Protein AF-A0A1W6LPB5-F1 (afdb_monomer_lite)

Foldseek 3Di:
DDDDDDDDDDPVVVVVVVVVVVVCVVPPVVVVVVVLQVVLLVLLLVVQVLLQQLQVQVCVVVVDGLDAQADPVQDGHADAPQNLLQLLCCQVVVDPGDRSPQKDKPPPCVVFDGHCQQLSSLNSSCSDPRSVVSVVVRDPLQWDLDTPRDGIWIAGPNDTDTRIFGAGSCRAGWTWHDGPPDPGIKIWHPGPVSDPPDPRIHIPD

Sequence (205 aa):
MRPRKQKAFTIVELLIVSAVLLIIAGVAVPFSVKVKNQFKLKDTKALVTVLADAVERYQNARGEAPFATVDDSGNIKLTGPEDLKEIIEAEISGNPTPDGDAVDLLPDPTDHNGFAGSEALYFVLSRCPDSEEFLERISSDMLTAKFSGETIKAVYSGREYILPRIIDSWGNELRYYYKAGWTFPRIVSAGPDGEFNTEDDISNL

pLDDT: mean 89.04, std 8.89, range [52.84, 97.5]

InterPro domains:
  IPR012902 Prokaryotic N-terminal methylation site [PF07963] (4-28)
  IPR012902 Prokaryotic N-terminal methylation site [TIGR02532] (6-29)
  IPR045584 Pilin-like [SSF54523] (9-105)
  IPR045584 Pilin-like [SSF54523] (125-204)

Structure (mmCIF, N/CA/C/O backbone):
data_AF-A0A1W6LPB5-F1
#
_entry.id   AF-A0A1W6LPB5-F1
#
loop_
_atom_site.group_PDB
_atom_site.id
_atom_site.type_symbol
_atom_site.label_atom_id
_atom_site.label_alt_id
_atom_site.label_comp_id
_atom_site.label_asym_id
_atom_site.label_entity_id
_atom_site.label_seq_id
_atom_site.pdbx_PDB_ins_code
_atom_site.Cartn_x
_atom_site.Cartn_y
_atom_site.Cartn_z
_atom_site.occupancy
_atom_site.B_iso_or_equiv
_atom_site.auth_seq_id
_atom_site.auth_comp_id
_atom_site.auth_asym_id
_atom_site.auth_atom_id
_atom_site.pdbx_PDB_model_num
ATOM 1 N N . MET A 1 1 ? -60.936 -31.339 29.608 1.00 60.84 1 MET A N 1
ATOM 2 C CA . MET A 1 1 ? -59.797 -30.468 29.235 1.00 60.84 1 MET A CA 1
ATOM 3 C C . MET A 1 1 ? -59.625 -29.401 30.311 1.00 60.84 1 MET A C 1
ATOM 5 O O . MET A 1 1 ? -60.556 -28.641 30.529 1.00 60.84 1 MET A O 1
ATOM 9 N N . ARG A 1 2 ? -58.508 -29.385 31.053 1.00 60.50 2 ARG A N 1
ATOM 10 C CA . ARG A 1 2 ? -58.245 -28.350 32.075 1.00 60.50 2 ARG A CA 1
ATOM 11 C C . ARG A 1 2 ? -57.717 -27.081 31.386 1.00 60.50 2 ARG A C 1
ATOM 13 O O . ARG A 1 2 ? -56.713 -27.191 30.683 1.00 60.50 2 ARG A O 1
ATOM 20 N N . PRO A 1 3 ? -58.334 -25.903 31.576 1.00 64.00 3 PRO A N 1
ATOM 21 C CA . PRO A 1 3 ? -57.826 -24.665 31.001 1.00 64.00 3 PRO A CA 1
ATOM 22 C C . PRO A 1 3 ? -56.518 -24.281 31.700 1.00 64.00 3 PRO A C 1
ATOM 24 O O . PRO A 1 3 ? -56.446 -24.158 32.925 1.00 64.00 3 PRO A O 1
ATOM 27 N N . ARG A 1 4 ? -55.453 -24.140 30.911 1.00 71.56 4 ARG A N 1
ATOM 28 C CA . ARG A 1 4 ? -54.125 -23.740 31.379 1.00 71.56 4 ARG A CA 1
ATOM 29 C C . ARG A 1 4 ? -54.176 -22.243 31.690 1.00 71.56 4 ARG A C 1
ATOM 31 O O . ARG A 1 4 ? -54.339 -21.440 30.779 1.00 71.56 4 ARG A O 1
ATOM 38 N N . LYS A 1 5 ? -54.067 -21.865 32.970 1.00 67.00 5 LYS A N 1
ATOM 39 C CA . LYS A 1 5 ? -53.969 -20.453 33.374 1.00 67.00 5 LYS A CA 1
ATOM 40 C C . LYS A 1 5 ? -52.729 -19.841 32.718 1.00 67.00 5 LYS A C 1
ATOM 42 O O . LYS A 1 5 ? -51.609 -20.225 33.055 1.00 67.00 5 LYS A O 1
ATOM 47 N N . GLN A 1 6 ? -52.928 -18.919 31.781 1.00 68.31 6 GLN A N 1
ATOM 48 C CA . GLN A 1 6 ? -51.846 -18.079 31.285 1.00 68.31 6 GLN A CA 1
ATOM 49 C C . GLN A 1 6 ? -51.530 -17.051 32.371 1.00 68.31 6 GLN A C 1
ATOM 51 O O . GLN A 1 6 ? -52.409 -16.318 32.822 1.00 68.31 6 GLN A O 1
ATOM 56 N N . LYS A 1 7 ? -50.291 -17.076 32.869 1.00 71.81 7 LYS A N 1
ATOM 57 C CA . LYS A 1 7 ? -49.808 -16.086 33.830 1.00 71.81 7 LYS A CA 1
ATOM 58 C C . LYS A 1 7 ? -49.695 -14.754 33.086 1.00 71.81 7 LYS A C 1
ATOM 60 O O . LYS A 1 7 ? -48.922 -14.659 32.139 1.00 71.81 7 LYS A O 1
ATOM 65 N N . ALA A 1 8 ? -50.497 -13.769 33.478 1.00 70.19 8 ALA A N 1
ATOM 66 C CA . ALA A 1 8 ? -50.355 -12.404 32.991 1.00 70.19 8 ALA A CA 1
ATOM 67 C C . ALA A 1 8 ? -49.068 -11.804 33.580 1.00 70.19 8 ALA A C 1
ATOM 69 O O . ALA A 1 8 ? -48.853 -11.892 34.790 1.00 70.19 8 ALA A O 1
ATOM 70 N N . PHE A 1 9 ? -48.210 -11.246 32.723 1.00 73.12 9 PHE A N 1
ATOM 71 C CA . PHE A 1 9 ? -46.983 -10.566 33.140 1.00 73.12 9 PHE A CA 1
ATOM 72 C C . PHE A 1 9 ? -47.328 -9.301 33.929 1.00 73.12 9 PHE A C 1
ATOM 74 O O . PHE A 1 9 ? -48.203 -8.529 33.534 1.00 73.12 9 PHE A O 1
ATOM 81 N N . THR A 1 10 ? -46.646 -9.090 35.052 1.00 88.50 10 THR A N 1
ATOM 82 C CA . THR A 1 10 ? -46.830 -7.879 35.859 1.00 88.50 10 THR A CA 1
ATOM 83 C C . THR A 1 10 ? -45.984 -6.739 35.290 1.00 88.50 10 THR A C 1
ATOM 85 O O . THR A 1 10 ? -44.852 -6.952 34.864 1.00 88.50 10 THR A O 1
ATOM 88 N N . ILE A 1 11 ? -46.515 -5.510 35.286 1.00 89.38 11 ILE A N 1
ATOM 89 C CA . ILE A 1 11 ? -45.806 -4.318 34.769 1.00 89.38 11 ILE A CA 1
ATOM 90 C C . ILE A 1 11 ? -44.461 -4.115 35.488 1.00 89.38 11 ILE A C 1
ATOM 92 O O . ILE A 1 11 ? -43.480 -3.706 34.873 1.00 89.38 11 ILE A O 1
ATOM 96 N N . VAL A 1 12 ? -44.396 -4.457 36.779 1.00 90.75 12 VAL A N 1
ATOM 97 C CA . VAL A 1 12 ? -43.180 -4.357 37.600 1.00 90.75 12 VAL A CA 1
ATOM 98 C C . VAL A 1 12 ? -42.064 -5.263 37.075 1.00 90.75 12 VAL A C 1
ATOM 100 O O . VAL A 1 12 ? -40.908 -4.854 37.033 1.00 90.75 12 VAL A O 1
ATOM 103 N N . GLU A 1 13 ? -42.400 -6.470 36.625 1.00 89.62 13 GLU A N 1
ATOM 104 C CA . GLU A 1 13 ? -41.438 -7.419 36.062 1.00 89.62 13 GLU A CA 1
ATOM 105 C C . GLU A 1 13 ? -40.863 -6.903 34.738 1.00 89.62 13 GLU A C 1
ATOM 107 O O . GLU A 1 13 ? -39.650 -6.922 34.544 1.00 89.62 13 GLU A O 1
ATOM 112 N N . LEU A 1 14 ? -41.711 -6.331 33.875 1.00 89.44 14 LEU A N 1
ATOM 113 C CA . LEU A 1 14 ? -41.260 -5.693 32.636 1.00 89.44 14 LEU A CA 1
ATOM 114 C C . LEU A 1 14 ? -40.342 -4.487 32.912 1.00 89.44 14 LEU A C 1
ATOM 116 O O . LEU A 1 14 ? -39.325 -4.319 32.238 1.00 89.44 14 LEU A O 1
ATOM 120 N N . LEU A 1 15 ? -40.663 -3.671 33.923 1.00 91.69 15 LEU A N 1
ATOM 121 C CA . LEU A 1 15 ? -39.846 -2.518 34.310 1.00 91.69 15 LEU A CA 1
ATOM 122 C C . LEU A 1 15 ? -38.462 -2.944 34.810 1.00 91.69 15 LEU A C 1
ATOM 124 O O . LEU A 1 15 ? -37.461 -2.426 34.317 1.00 91.69 15 LEU A O 1
ATOM 128 N N . ILE A 1 16 ? -38.383 -3.921 35.718 1.00 93.69 16 ILE A N 1
ATOM 129 C CA . ILE A 1 16 ? -37.098 -4.425 36.232 1.00 93.69 16 ILE A CA 1
ATOM 130 C C . ILE A 1 16 ? -36.264 -5.037 35.101 1.00 93.69 16 ILE A C 1
ATOM 132 O O . ILE A 1 16 ? -35.069 -4.761 35.005 1.00 93.69 16 ILE A O 1
ATOM 136 N N . VAL A 1 17 ? -36.884 -5.814 34.208 1.00 93.88 17 VAL A N 1
ATOM 137 C CA . VAL A 1 17 ? -36.190 -6.412 33.058 1.00 93.88 17 VAL A CA 1
ATOM 138 C C . VAL A 1 17 ? -35.634 -5.331 32.135 1.00 93.88 17 VAL A C 1
ATOM 140 O O . VAL A 1 17 ? -34.458 -5.387 31.784 1.00 93.88 17 VAL A O 1
ATOM 143 N N . SER A 1 18 ? -36.429 -4.317 31.783 1.00 92.56 18 SER A N 1
ATOM 144 C CA . SER A 1 18 ? -35.944 -3.214 30.944 1.00 92.56 18 SER A CA 1
ATOM 145 C C . SER A 1 18 ? -34.805 -2.426 31.605 1.00 92.56 18 SER A C 1
ATOM 147 O O . SER A 1 18 ? -33.839 -2.082 30.929 1.00 92.56 18 SER A O 1
ATOM 149 N N . ALA A 1 19 ? -34.854 -2.214 32.925 1.00 95.50 19 ALA A N 1
ATOM 150 C CA . ALA A 1 19 ? -33.796 -1.530 33.663 1.00 95.50 19 ALA A CA 1
ATOM 151 C C . ALA A 1 19 ? -32.482 -2.327 33.642 1.00 95.50 19 ALA A C 1
ATOM 153 O O . ALA A 1 19 ? -31.428 -1.772 33.336 1.00 95.50 19 ALA A O 1
ATOM 154 N N . VAL A 1 20 ? -32.538 -3.639 33.895 1.00 94.94 20 VAL A N 1
ATOM 155 C CA . VAL A 1 20 ? -31.357 -4.515 33.825 1.00 94.94 20 VAL A CA 1
ATOM 156 C C . VAL A 1 20 ? -30.817 -4.602 32.394 1.00 94.94 20 VAL A C 1
ATOM 158 O O . VAL A 1 20 ? -29.605 -4.531 32.204 1.00 94.94 20 VAL A O 1
ATOM 161 N N . LEU A 1 21 ? -31.684 -4.685 31.377 1.00 93.44 21 LEU A N 1
ATOM 162 C CA . LEU A 1 21 ? -31.262 -4.695 29.972 1.00 93.44 21 LEU A CA 1
ATOM 163 C C . LEU A 1 21 ? -30.538 -3.404 29.574 1.00 93.44 21 LEU A C 1
ATOM 165 O O . LEU A 1 21 ? -29.521 -3.483 28.891 1.00 93.44 21 LEU A O 1
ATOM 169 N N . LEU A 1 22 ? -31.004 -2.235 30.026 1.00 94.81 22 LEU A N 1
ATOM 170 C CA . LEU A 1 22 ? -30.333 -0.958 29.761 1.00 94.81 22 LEU A CA 1
ATOM 171 C C . LEU A 1 22 ? -28.965 -0.868 30.452 1.00 94.81 22 LEU A C 1
ATOM 173 O O . LEU A 1 22 ? -28.011 -0.382 29.848 1.00 94.81 22 LEU A O 1
ATOM 177 N N . ILE A 1 23 ? -28.842 -1.388 31.678 1.00 93.62 23 ILE A N 1
ATOM 178 C CA . ILE A 1 23 ? -27.556 -1.457 32.391 1.00 93.62 23 ILE A CA 1
ATOM 179 C C . ILE A 1 23 ? -26.576 -2.378 31.646 1.00 93.62 23 ILE A C 1
ATOM 181 O O . ILE A 1 23 ? -25.429 -1.997 31.414 1.00 93.62 23 ILE A O 1
ATOM 185 N N . ILE A 1 24 ? -27.025 -3.567 31.226 1.00 91.75 24 ILE A N 1
ATOM 186 C CA . ILE A 1 24 ? -26.191 -4.518 30.474 1.00 91.75 24 ILE A CA 1
ATOM 187 C C . ILE A 1 24 ? -25.787 -3.927 29.118 1.00 91.75 24 ILE A C 1
ATOM 189 O O . ILE A 1 24 ? -24.611 -3.978 28.755 1.00 91.75 24 ILE A O 1
ATOM 193 N N . ALA A 1 25 ? -26.730 -3.329 28.386 1.00 86.69 25 ALA A N 1
ATOM 194 C CA . ALA A 1 25 ? -26.461 -2.693 27.100 1.00 86.69 25 ALA A CA 1
ATOM 195 C C . ALA A 1 25 ? -25.442 -1.549 27.233 1.00 86.69 25 ALA A C 1
ATOM 197 O O . ALA A 1 25 ? -24.532 -1.447 26.410 1.00 86.69 25 ALA A O 1
ATOM 198 N N . GLY A 1 26 ? -25.535 -0.748 28.302 1.00 85.38 26 GLY A N 1
ATOM 199 C CA . GLY A 1 26 ? -24.601 0.345 28.580 1.00 85.38 26 GLY A CA 1
ATOM 200 C C . GLY A 1 26 ? -23.146 -0.107 28.750 1.00 85.38 26 GLY A C 1
ATOM 201 O O . GLY A 1 26 ? -22.238 0.591 28.306 1.00 85.38 26 GLY A O 1
ATOM 202 N N . VAL A 1 27 ? -22.906 -1.289 29.330 1.00 82.88 27 VAL A N 1
ATOM 203 C CA . VAL A 1 27 ? -21.546 -1.832 29.527 1.00 82.88 27 VAL A CA 1
ATOM 204 C C . VAL A 1 27 ? -21.056 -2.636 28.314 1.00 82.88 27 VAL A C 1
ATOM 206 O O . VAL A 1 27 ? -19.873 -2.587 27.972 1.00 82.88 27 VAL A O 1
ATOM 209 N N . ALA A 1 28 ? -21.942 -3.364 27.630 1.00 77.38 28 ALA A N 1
ATOM 210 C CA . ALA A 1 28 ? -21.568 -4.275 26.544 1.00 77.38 28 ALA A CA 1
ATOM 211 C C . ALA A 1 28 ? -21.081 -3.564 25.262 1.00 77.38 28 ALA A C 1
ATOM 213 O O . ALA A 1 28 ? -20.184 -4.063 24.571 1.00 77.38 28 ALA A O 1
ATOM 214 N N . VAL A 1 29 ? -21.645 -2.394 24.941 1.00 75.38 29 VAL A N 1
ATOM 215 C CA . VAL A 1 29 ? -21.309 -1.630 23.724 1.00 75.38 29 VAL A CA 1
ATOM 216 C C . VAL A 1 29 ? -19.849 -1.138 23.699 1.00 75.38 29 VAL A C 1
ATOM 218 O O . VAL A 1 29 ? -19.145 -1.489 22.747 1.00 75.38 29 VAL A O 1
ATOM 221 N N . PRO A 1 30 ? -19.327 -0.397 24.704 1.00 70.12 30 PRO A N 1
ATOM 222 C CA . PRO A 1 30 ? -17.952 0.120 24.655 1.00 70.12 30 PRO A CA 1
ATOM 223 C C . PRO A 1 30 ? -16.886 -0.988 24.657 1.00 70.12 30 PRO A C 1
ATOM 225 O O . PRO A 1 30 ? -15.839 -0.848 24.022 1.00 70.12 30 PRO A O 1
ATOM 228 N N . PHE A 1 31 ? -17.157 -2.122 25.309 1.00 68.31 31 PHE A N 1
ATOM 229 C CA . PHE A 1 31 ? -16.248 -3.272 25.316 1.00 68.31 31 PHE A CA 1
ATOM 230 C C . PHE A 1 31 ? -16.061 -3.879 23.914 1.00 68.31 31 PHE A C 1
ATOM 232 O O . PHE A 1 31 ? -14.941 -4.199 23.512 1.00 68.31 31 PHE A O 1
ATOM 239 N N . SER A 1 32 ? -17.144 -3.967 23.138 1.00 65.94 32 SER A N 1
ATOM 240 C CA . SER A 1 32 ? -17.134 -4.555 21.794 1.00 65.94 32 SER A CA 1
ATOM 241 C C . SER A 1 32 ? -16.276 -3.762 20.798 1.00 65.94 32 SER A C 1
ATOM 243 O O . SER A 1 32 ? -15.632 -4.354 19.933 1.00 65.94 32 SER A O 1
ATOM 245 N N . VAL A 1 33 ? -16.224 -2.431 20.924 1.00 72.56 33 VAL A N 1
ATOM 246 C CA . VAL A 1 33 ? -15.409 -1.559 20.054 1.00 72.56 33 VAL A CA 1
ATOM 247 C C . VAL A 1 33 ? -13.913 -1.752 20.318 1.00 72.56 33 VAL A C 1
ATOM 249 O O . VAL A 1 33 ? -13.134 -1.915 19.379 1.00 72.56 33 VAL A O 1
ATOM 252 N N . LYS A 1 34 ? -13.504 -1.812 21.594 1.00 70.38 34 LYS A N 1
ATOM 253 C CA . LYS A 1 34 ? -12.088 -1.953 21.975 1.00 70.38 34 LYS A CA 1
ATOM 254 C C . LYS A 1 34 ? -11.474 -3.259 21.466 1.00 70.38 34 LYS A C 1
ATOM 256 O O . LYS A 1 34 ? -10.335 -3.263 21.010 1.00 70.38 34 LYS A O 1
ATOM 261 N N . VAL A 1 35 ? -12.231 -4.354 21.519 1.00 76.62 35 VAL A N 1
ATOM 262 C CA . VAL A 1 35 ? -11.784 -5.668 21.035 1.00 76.62 35 VAL A CA 1
ATOM 263 C C . VAL A 1 35 ? -11.599 -5.667 19.513 1.00 76.62 35 VAL A C 1
ATOM 265 O O . VAL A 1 35 ? -10.585 -6.166 19.034 1.00 76.62 35 VAL A O 1
ATOM 268 N N . LYS A 1 36 ? -12.509 -5.041 18.750 1.00 79.75 36 LYS A N 1
ATOM 269 C CA . LYS A 1 36 ? -12.386 -4.928 17.284 1.00 79.75 36 LYS A CA 1
ATOM 270 C C . LYS A 1 36 ? -11.120 -4.184 16.860 1.00 79.75 36 LYS A C 1
ATOM 272 O O . LYS A 1 36 ? -10.415 -4.665 15.982 1.00 79.75 36 LYS A O 1
ATOM 277 N N . ASN A 1 37 ? -10.784 -3.070 17.514 1.00 84.62 37 ASN A N 1
ATOM 278 C CA . ASN A 1 37 ? -9.581 -2.300 17.172 1.00 84.62 37 ASN A CA 1
ATOM 279 C C . ASN A 1 37 ? -8.278 -3.083 17.392 1.00 84.62 37 ASN A C 1
ATOM 281 O O . ASN A 1 37 ? -7.316 -2.889 16.660 1.00 84.62 37 ASN A O 1
ATOM 285 N N . GLN A 1 38 ? -8.242 -3.993 18.368 1.00 87.00 38 GLN A N 1
ATOM 286 C CA . GLN A 1 38 ? -7.073 -4.848 18.595 1.00 87.00 38 GLN A CA 1
ATOM 287 C C . GLN A 1 38 ? -6.894 -5.894 17.489 1.00 87.00 38 GLN A C 1
ATOM 289 O O . GLN A 1 38 ? -5.759 -6.228 17.157 1.00 87.00 38 GLN A O 1
ATOM 294 N N . PHE A 1 39 ? -7.989 -6.401 16.914 1.00 89.56 39 PHE A N 1
ATOM 295 C CA . PHE A 1 39 ? -7.927 -7.268 15.736 1.00 89.56 39 PHE A CA 1
ATOM 296 C C . PHE A 1 39 ? -7.452 -6.488 14.515 1.00 89.56 39 PHE A C 1
ATOM 298 O O . PHE A 1 39 ? -6.438 -6.858 13.943 1.00 89.56 39 PHE A O 1
ATOM 305 N N . LYS A 1 40 ? -8.063 -5.329 14.243 1.00 93.50 40 LYS A N 1
ATOM 306 C CA . LYS A 1 40 ? -7.637 -4.416 13.172 1.00 93.50 40 LYS A CA 1
ATOM 307 C C . LYS A 1 40 ? -6.142 -4.088 13.230 1.00 93.50 40 LYS A C 1
ATOM 309 O O . LYS A 1 40 ? -5.444 -4.179 12.231 1.00 93.50 40 LYS A O 1
ATOM 314 N N . LEU A 1 41 ? -5.620 -3.781 14.419 1.00 93.50 41 LEU A N 1
ATOM 315 C CA . LEU A 1 41 ? -4.192 -3.524 14.613 1.00 93.50 41 LEU A CA 1
ATOM 316 C C . LEU A 1 41 ? -3.320 -4.733 14.258 1.00 93.50 41 LEU A C 1
ATOM 318 O O . LEU A 1 41 ? -2.271 -4.574 13.641 1.00 93.50 41 LEU A O 1
ATOM 322 N N . LYS A 1 42 ? -3.723 -5.937 14.671 1.00 94.19 42 LYS A N 1
ATOM 323 C CA . LYS A 1 42 ? -2.987 -7.167 14.356 1.00 94.19 42 LYS A CA 1
ATOM 324 C C . LYS A 1 42 ? -3.039 -7.483 12.867 1.00 94.19 42 LYS A C 1
ATOM 326 O O . LYS A 1 42 ? -2.003 -7.820 12.304 1.00 94.19 42 LYS A O 1
ATOM 331 N N . ASP A 1 43 ? -4.205 -7.330 12.256 1.00 94.69 43 ASP A N 1
ATOM 332 C CA . ASP A 1 43 ? -4.419 -7.599 10.839 1.00 94.69 43 ASP A CA 1
ATOM 333 C C . ASP A 1 43 ? -3.603 -6.615 9.991 1.00 94.69 43 ASP A C 1
ATOM 335 O O . ASP A 1 43 ? -2.868 -7.037 9.105 1.00 94.69 43 ASP A O 1
ATOM 339 N N . THR A 1 44 ? -3.629 -5.317 10.315 1.00 96.38 44 THR A N 1
ATOM 340 C CA . THR A 1 44 ? -2.823 -4.306 9.613 1.00 96.38 44 THR A CA 1
ATOM 341 C C . THR A 1 44 ? -1.320 -4.546 9.788 1.00 96.38 44 THR A C 1
ATOM 343 O O . THR A 1 44 ? -0.558 -4.402 8.837 1.00 96.38 44 THR A O 1
ATOM 346 N N . LYS A 1 45 ? -0.861 -4.966 10.975 1.00 96.12 45 LYS A N 1
ATOM 347 C CA . LYS A 1 45 ? 0.549 -5.352 11.164 1.00 96.12 45 LYS A CA 1
ATOM 348 C C . LYS A 1 45 ? 0.927 -6.547 10.296 1.00 96.12 45 LYS A C 1
ATOM 350 O O . LYS A 1 45 ? 1.970 -6.517 9.654 1.00 96.12 45 LYS A O 1
ATOM 355 N N . ALA A 1 46 ? 0.074 -7.570 10.250 1.00 95.38 46 ALA A N 1
ATOM 356 C CA . ALA A 1 46 ? 0.291 -8.732 9.399 1.00 95.38 46 ALA A CA 1
ATOM 357 C C . ALA A 1 46 ? 0.323 -8.344 7.913 1.00 95.38 46 ALA A C 1
ATOM 359 O O . ALA A 1 46 ? 1.201 -8.810 7.196 1.00 95.38 46 ALA A O 1
ATOM 360 N N . LEU A 1 47 ? -0.569 -7.451 7.473 1.00 96.81 47 LEU A N 1
ATOM 361 C CA . LEU A 1 47 ? -0.579 -6.892 6.121 1.00 96.81 47 LEU A CA 1
ATOM 362 C C . LEU A 1 47 ? 0.753 -6.219 5.775 1.00 96.81 47 LEU A C 1
ATOM 364 O O . LEU A 1 47 ? 1.364 -6.557 4.765 1.00 96.81 47 LEU A O 1
ATOM 368 N N . VAL A 1 48 ? 1.224 -5.300 6.622 1.00 96.81 48 VAL A N 1
ATOM 369 C CA . VAL A 1 48 ? 2.493 -4.589 6.404 1.00 96.81 48 VAL A CA 1
ATOM 370 C C . VAL A 1 48 ? 3.671 -5.566 6.357 1.00 96.81 48 VAL A C 1
ATOM 372 O O . VAL A 1 48 ? 4.541 -5.422 5.502 1.00 96.81 48 VAL A O 1
ATOM 375 N N . THR A 1 49 ? 3.683 -6.594 7.213 1.00 96.25 49 THR A N 1
ATOM 376 C CA . THR A 1 49 ? 4.695 -7.660 7.161 1.00 96.25 49 THR A CA 1
ATOM 377 C C . THR A 1 49 ? 4.627 -8.453 5.856 1.00 96.25 49 THR A C 1
ATOM 379 O O . THR A 1 49 ? 5.655 -8.644 5.222 1.00 96.25 49 THR A O 1
ATOM 382 N N . VAL A 1 50 ? 3.439 -8.871 5.412 1.00 96.38 50 VAL A N 1
ATOM 383 C CA . VAL A 1 50 ? 3.271 -9.615 4.151 1.00 96.38 50 VAL A CA 1
ATOM 384 C C . VAL A 1 50 ? 3.739 -8.788 2.953 1.00 96.38 50 VAL A C 1
ATOM 386 O O . VAL A 1 50 ? 4.387 -9.325 2.060 1.00 96.38 50 VAL A O 1
ATOM 389 N N . LEU A 1 51 ? 3.459 -7.484 2.941 1.00 97.06 51 LEU A N 1
ATOM 390 C CA . LEU A 1 51 ? 3.938 -6.592 1.888 1.00 97.06 51 LEU A CA 1
ATOM 391 C C . LEU A 1 51 ? 5.448 -6.388 1.935 1.00 97.06 51 LEU A C 1
ATOM 393 O O . LEU A 1 51 ? 6.079 -6.356 0.883 1.00 97.06 51 LEU A O 1
ATOM 397 N N . ALA A 1 52 ? 6.035 -6.269 3.125 1.00 96.56 52 ALA A N 1
ATOM 398 C CA . ALA A 1 52 ? 7.484 -6.233 3.262 1.00 96.56 52 ALA A CA 1
ATOM 399 C C . ALA A 1 52 ? 8.109 -7.532 2.726 1.00 96.56 52 ALA A C 1
ATOM 401 O O . ALA A 1 52 ? 9.009 -7.469 1.897 1.00 96.56 52 ALA A O 1
ATOM 402 N N . ASP A 1 53 ? 7.573 -8.699 3.083 1.00 96.50 53 ASP A N 1
ATOM 403 C CA . ASP A 1 53 ? 8.050 -9.975 2.542 1.00 96.50 53 ASP A CA 1
ATOM 404 C C . ASP A 1 53 ? 7.922 -10.014 1.004 1.00 96.50 53 ASP A C 1
ATOM 406 O O . ASP A 1 53 ? 8.861 -10.401 0.309 1.00 96.50 53 ASP A O 1
ATOM 410 N N . ALA A 1 54 ? 6.789 -9.566 0.448 1.00 97.50 54 ALA A N 1
ATOM 411 C CA . ALA A 1 54 ? 6.562 -9.516 -0.999 1.00 97.50 54 ALA A CA 1
ATOM 412 C C . ALA A 1 54 ? 7.584 -8.615 -1.712 1.00 97.50 54 ALA A C 1
ATOM 414 O O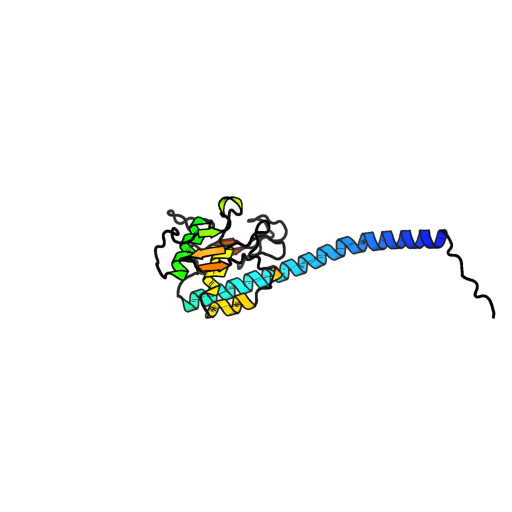 . ALA A 1 54 ? 8.155 -8.991 -2.735 1.00 97.50 54 ALA A O 1
ATOM 415 N N . VAL A 1 55 ? 7.854 -7.436 -1.149 1.00 96.88 55 VAL A N 1
ATOM 416 C CA . VAL A 1 55 ? 8.857 -6.500 -1.664 1.00 96.88 55 VAL A CA 1
ATOM 417 C C . VAL A 1 55 ? 10.265 -7.075 -1.566 1.00 96.88 55 VAL A C 1
ATOM 419 O O . VAL A 1 55 ? 11.054 -6.911 -2.494 1.00 96.88 55 VAL A O 1
ATOM 422 N N . GLU A 1 56 ? 10.598 -7.756 -0.471 1.00 96.00 56 GLU A N 1
ATOM 423 C CA . GLU A 1 56 ? 11.889 -8.425 -0.319 1.00 96.00 56 GLU A CA 1
ATOM 424 C C . GLU A 1 56 ? 12.071 -9.502 -1.396 1.00 96.00 56 GLU A C 1
ATOM 426 O O . GLU A 1 56 ? 13.135 -9.606 -2.009 1.00 96.00 56 GLU A O 1
ATOM 431 N N . ARG A 1 57 ? 11.028 -10.287 -1.683 1.00 96.12 57 ARG A N 1
ATOM 432 C CA . ARG A 1 57 ? 11.063 -11.286 -2.761 1.00 96.12 57 ARG A CA 1
ATOM 433 C C . ARG A 1 57 ? 11.228 -10.650 -4.128 1.00 96.12 57 ARG A C 1
ATOM 435 O O . ARG A 1 57 ? 12.091 -11.091 -4.883 1.00 96.12 57 ARG A O 1
ATOM 442 N N . TYR A 1 58 ? 10.485 -9.581 -4.399 1.00 96.19 58 TYR A N 1
ATOM 443 C CA . TYR A 1 58 ? 10.633 -8.808 -5.625 1.00 96.19 58 TYR A CA 1
ATOM 444 C C . TYR A 1 58 ? 12.073 -8.304 -5.802 1.00 96.19 58 TYR A C 1
ATOM 446 O O . TYR A 1 58 ? 12.687 -8.532 -6.844 1.00 96.19 58 TYR A O 1
ATOM 454 N N . GLN A 1 59 ? 12.648 -7.688 -4.764 1.00 94.75 59 GLN A N 1
ATOM 455 C CA . GLN A 1 59 ? 14.021 -7.173 -4.784 1.00 94.75 59 GLN A CA 1
ATOM 456 C C . GLN A 1 59 ? 15.055 -8.266 -5.024 1.00 94.75 59 GLN A C 1
ATOM 458 O O . GLN A 1 59 ? 15.987 -8.073 -5.799 1.00 94.75 59 GLN A O 1
ATOM 463 N N . ASN A 1 60 ? 14.884 -9.425 -4.394 1.00 94.75 60 ASN A N 1
ATOM 464 C CA . ASN A 1 60 ? 15.780 -10.556 -4.602 1.00 94.75 60 ASN A CA 1
ATOM 465 C C . ASN A 1 60 ? 15.692 -11.116 -6.031 1.00 94.75 60 ASN A C 1
ATOM 467 O O . ASN A 1 60 ? 16.705 -11.565 -6.565 1.00 94.75 60 ASN A O 1
ATOM 471 N N . ALA A 1 61 ? 14.510 -11.082 -6.653 1.00 94.81 61 ALA A N 1
ATOM 472 C CA . ALA A 1 61 ? 14.295 -11.581 -8.009 1.00 94.81 61 ALA A CA 1
ATOM 473 C C . ALA A 1 61 ? 14.765 -10.595 -9.096 1.00 94.81 61 ALA A C 1
ATOM 475 O O . ALA A 1 61 ? 15.360 -11.010 -10.091 1.00 94.81 61 ALA A O 1
ATOM 476 N N . ARG A 1 62 ? 14.504 -9.292 -8.923 1.00 91.81 62 ARG A N 1
ATOM 477 C CA . ARG A 1 62 ? 14.787 -8.243 -9.923 1.00 91.81 62 ARG A CA 1
ATOM 478 C C . ARG A 1 62 ? 16.104 -7.499 -9.684 1.00 91.81 62 ARG A C 1
ATOM 480 O O . ARG A 1 62 ? 16.635 -6.896 -10.608 1.00 91.81 62 ARG A O 1
ATOM 487 N N . GLY A 1 63 ? 16.653 -7.563 -8.472 1.00 91.81 63 GLY A N 1
ATOM 488 C CA . GLY A 1 63 ? 17.865 -6.843 -8.065 1.00 91.81 63 GLY A CA 1
ATOM 489 C C . GLY A 1 63 ? 17.633 -5.382 -7.664 1.00 91.81 63 GLY A C 1
ATOM 490 O O . GLY A 1 63 ? 18.591 -4.687 -7.331 1.00 91.81 63 GLY A O 1
ATOM 491 N N . GLU A 1 64 ? 16.383 -4.915 -7.674 1.00 91.44 64 GLU A N 1
ATOM 492 C CA . GLU A 1 64 ? 15.996 -3.534 -7.382 1.00 91.44 64 GLU A CA 1
ATOM 493 C C . GLU A 1 64 ? 14.640 -3.455 -6.667 1.00 91.44 64 GLU A C 1
ATOM 495 O O . GLU A 1 64 ? 13.836 -4.388 -6.712 1.00 91.44 64 GLU A O 1
ATOM 500 N N . ALA A 1 65 ? 14.386 -2.343 -5.971 1.00 92.88 65 ALA A N 1
ATOM 501 C CA . ALA A 1 65 ? 13.083 -2.081 -5.356 1.00 92.88 65 ALA A CA 1
ATOM 502 C C . ALA A 1 65 ? 11.992 -1.885 -6.428 1.00 92.88 65 ALA A C 1
ATOM 504 O O . ALA A 1 65 ? 12.327 -1.448 -7.525 1.00 92.88 65 ALA A O 1
ATOM 505 N N . PRO A 1 66 ? 10.701 -2.134 -6.114 1.00 94.00 66 PRO A N 1
ATOM 506 C CA . PRO A 1 66 ? 9.602 -2.024 -7.081 1.00 94.00 66 PRO A CA 1
ATOM 507 C C . PRO A 1 66 ? 9.604 -0.730 -7.897 1.00 94.00 66 PRO A C 1
ATOM 509 O O . PRO A 1 66 ? 9.477 -0.764 -9.113 1.00 94.00 66 PRO A O 1
ATOM 512 N N . PHE A 1 67 ? 9.756 0.408 -7.221 1.00 93.31 67 PHE A N 1
ATOM 513 C CA . PHE A 1 67 ? 9.944 1.722 -7.832 1.00 93.31 67 PHE A CA 1
ATOM 514 C C . PHE A 1 67 ? 10.453 2.712 -6.781 1.00 93.31 67 PHE A C 1
ATOM 516 O O . PHE A 1 67 ? 10.278 2.508 -5.571 1.00 93.31 67 PHE A O 1
ATOM 523 N N . ALA A 1 68 ? 11.093 3.787 -7.241 1.00 92.56 68 ALA A N 1
ATOM 524 C CA . ALA A 1 68 ? 11.493 4.917 -6.410 1.00 92.56 68 ALA A CA 1
ATOM 525 C C . ALA A 1 68 ? 10.392 5.981 -6.371 1.00 92.56 68 ALA A C 1
ATOM 527 O O . ALA A 1 68 ? 9.626 6.142 -7.313 1.00 92.56 68 ALA A O 1
ATOM 528 N N . THR A 1 69 ? 10.328 6.724 -5.273 1.00 91.44 69 THR A N 1
ATOM 529 C CA . THR A 1 69 ? 9.329 7.775 -5.051 1.00 91.44 69 THR A CA 1
ATOM 530 C C . THR A 1 69 ? 10.061 9.064 -4.695 1.00 91.44 69 THR A C 1
ATOM 532 O O . THR A 1 69 ? 10.006 9.548 -3.558 1.00 91.44 69 THR A O 1
ATOM 535 N N . VAL A 1 70 ? 10.864 9.553 -5.640 1.00 91.31 70 VAL A N 1
ATOM 536 C CA . VAL A 1 70 ? 11.686 10.750 -5.463 1.00 91.31 70 VAL A CA 1
ATOM 537 C C . VAL A 1 70 ? 11.393 11.786 -6.539 1.00 91.31 70 VAL A C 1
ATOM 539 O O . VAL A 1 70 ? 11.087 11.426 -7.668 1.00 91.31 70 VAL A O 1
ATOM 542 N N . ASP A 1 71 ? 11.474 13.064 -6.177 1.00 89.19 71 ASP A N 1
ATOM 543 C CA . ASP A 1 71 ? 11.469 14.163 -7.144 1.00 89.19 71 ASP A CA 1
ATOM 544 C C . ASP A 1 71 ? 12.842 14.324 -7.830 1.00 89.19 71 ASP A C 1
ATOM 546 O O . ASP A 1 71 ? 13.828 13.686 -7.445 1.00 89.19 71 ASP A O 1
ATOM 550 N N . ASP A 1 72 ? 12.933 15.236 -8.803 1.00 87.50 72 ASP A N 1
ATOM 551 C CA . ASP A 1 72 ? 14.181 15.577 -9.513 1.00 87.50 72 ASP A CA 1
ATOM 552 C C . ASP A 1 72 ? 15.312 16.047 -8.578 1.00 87.50 72 ASP A C 1
ATOM 554 O O . ASP A 1 72 ? 16.489 16.032 -8.940 1.00 87.50 72 ASP A O 1
ATOM 558 N N . SER A 1 73 ? 14.967 16.481 -7.362 1.00 89.50 73 SER A N 1
ATOM 559 C CA . SER A 1 73 ? 15.914 16.910 -6.327 1.00 89.50 73 SER A CA 1
ATOM 560 C C . SER A 1 73 ? 16.315 15.772 -5.375 1.00 89.50 73 SER A C 1
ATOM 562 O O . SER A 1 73 ? 17.140 15.973 -4.480 1.00 89.50 73 SER A O 1
ATOM 564 N N . GLY A 1 74 ? 15.754 14.572 -5.544 1.00 87.25 74 GLY A N 1
ATOM 565 C CA . GLY A 1 74 ? 15.996 13.403 -4.705 1.00 87.25 74 GLY A CA 1
ATOM 566 C C . GLY A 1 74 ? 15.262 13.422 -3.358 1.00 87.25 74 GLY A C 1
ATOM 567 O O . GLY A 1 74 ? 15.640 12.667 -2.452 1.00 87.25 74 GLY A O 1
ATOM 568 N N . ASN A 1 75 ? 14.258 14.280 -3.170 1.00 90.94 75 ASN A N 1
ATOM 569 C CA . ASN A 1 75 ? 13.390 14.268 -1.990 1.00 90.94 75 ASN A CA 1
ATOM 570 C C . ASN A 1 75 ? 12.261 13.264 -2.176 1.00 90.94 75 ASN A C 1
ATOM 572 O O . ASN A 1 75 ? 11.855 12.995 -3.297 1.00 90.94 75 ASN A O 1
ATOM 576 N N . ILE A 1 76 ? 11.726 12.734 -1.074 1.00 90.88 76 ILE A N 1
ATOM 577 C CA . ILE A 1 76 ? 10.567 11.842 -1.146 1.00 90.88 76 ILE A CA 1
ATOM 578 C C . ILE A 1 76 ? 9.364 12.611 -1.703 1.00 90.88 76 ILE A C 1
ATOM 580 O O . ILE A 1 76 ? 8.928 13.596 -1.107 1.00 90.88 76 ILE A O 1
ATOM 584 N N . LYS A 1 77 ? 8.810 12.108 -2.805 1.00 91.44 77 LYS A N 1
ATOM 585 C CA . LYS A 1 77 ? 7.551 12.542 -3.413 1.00 91.44 77 LYS A CA 1
ATOM 586 C C . LYS A 1 77 ? 6.598 11.355 -3.372 1.00 91.44 77 LYS A C 1
ATOM 588 O O . LYS A 1 77 ? 6.931 10.296 -3.887 1.00 91.44 77 LYS A O 1
ATOM 593 N N . LEU A 1 78 ? 5.436 11.509 -2.741 1.00 87.69 78 LEU A N 1
ATOM 594 C CA . LEU A 1 78 ? 4.422 10.453 -2.751 1.00 87.69 78 LEU A CA 1
ATOM 595 C C . LEU A 1 78 ? 3.907 10.248 -4.180 1.00 87.69 78 LEU A C 1
ATOM 597 O O . LEU A 1 78 ? 3.658 11.225 -4.882 1.00 87.69 78 LEU A O 1
ATOM 601 N N . THR A 1 79 ? 3.751 8.987 -4.578 1.00 90.12 79 THR A N 1
ATOM 602 C CA . THR A 1 79 ? 3.273 8.597 -5.908 1.00 90.12 79 THR A CA 1
ATOM 603 C C . THR A 1 79 ? 1.881 9.162 -6.152 1.00 90.12 79 THR A C 1
ATOM 605 O O . THR A 1 79 ? 0.931 8.793 -5.454 1.00 90.12 79 THR A O 1
ATOM 608 N N . GLY A 1 80 ? 1.774 10.054 -7.130 1.00 90.06 80 GLY A N 1
ATOM 609 C CA . GLY A 1 80 ? 0.512 10.551 -7.655 1.00 90.06 80 GLY A CA 1
ATOM 610 C C . GLY A 1 80 ? 0.044 9.751 -8.875 1.00 90.06 80 GLY A C 1
ATOM 611 O O . GLY A 1 80 ? 0.683 8.774 -9.271 1.00 90.06 80 GLY A O 1
ATOM 612 N N . PRO A 1 81 ? -1.069 10.161 -9.497 1.00 89.25 81 PRO A N 1
ATOM 613 C CA . PRO A 1 81 ? -1.632 9.427 -10.625 1.00 89.25 81 PRO A CA 1
ATOM 614 C C . PRO A 1 81 ? -0.782 9.446 -11.899 1.00 89.25 81 PRO A C 1
ATOM 616 O O . PRO A 1 81 ? -0.759 8.452 -12.616 1.00 89.25 81 PRO A O 1
ATOM 619 N N . GLU A 1 82 ? -0.060 10.535 -12.170 1.00 88.81 82 GLU A N 1
ATOM 620 C CA . GLU A 1 82 ? 0.865 10.578 -13.313 1.00 88.81 82 GLU A CA 1
ATOM 621 C C . GLU A 1 82 ? 2.044 9.620 -13.096 1.00 88.81 82 GLU A C 1
ATOM 623 O O . GLU A 1 82 ? 2.343 8.808 -13.966 1.00 88.81 82 GLU A O 1
ATOM 628 N N . ASP A 1 83 ? 2.609 9.595 -11.882 1.00 91.25 83 ASP A N 1
ATOM 629 C CA . ASP A 1 83 ? 3.663 8.637 -11.526 1.00 91.25 83 ASP A CA 1
ATOM 630 C C . ASP A 1 83 ? 3.156 7.180 -11.662 1.00 91.25 83 ASP A C 1
ATOM 632 O O . ASP A 1 83 ? 3.890 6.286 -12.073 1.00 91.25 83 ASP A O 1
ATOM 636 N N . LEU A 1 84 ? 1.879 6.922 -11.344 1.00 91.75 84 LEU A N 1
ATOM 637 C CA . LEU A 1 84 ? 1.260 5.604 -11.520 1.00 91.75 84 LEU A CA 1
ATOM 638 C C . LEU A 1 84 ? 1.182 5.187 -12.996 1.00 91.75 84 LEU A C 1
ATOM 640 O O . LEU A 1 84 ? 1.435 4.019 -13.293 1.00 91.75 84 LEU A O 1
ATOM 644 N N . LYS A 1 85 ? 0.836 6.101 -13.914 1.00 93.19 85 LYS A N 1
ATOM 645 C CA . LYS A 1 85 ? 0.812 5.802 -15.358 1.00 93.19 85 LYS A CA 1
ATOM 646 C C . LYS A 1 85 ? 2.190 5.386 -15.848 1.00 93.19 85 LYS A C 1
ATOM 648 O O . LYS A 1 85 ? 2.309 4.337 -16.478 1.00 93.19 85 LYS A O 1
ATOM 653 N N . GLU A 1 86 ? 3.213 6.158 -15.487 1.00 93.81 86 GLU A N 1
ATOM 654 C CA . GLU A 1 86 ? 4.608 5.854 -15.807 1.00 93.81 86 GLU A CA 1
ATOM 655 C C . GLU A 1 86 ? 4.998 4.465 -15.277 1.00 93.81 86 GLU A C 1
ATOM 657 O O . GLU A 1 86 ? 5.462 3.619 -16.039 1.00 93.81 86 GLU A O 1
ATOM 662 N N . ILE A 1 87 ? 4.726 4.166 -14.001 1.00 93.81 87 ILE A N 1
ATOM 663 C CA . ILE A 1 87 ? 5.047 2.861 -13.394 1.00 93.81 87 ILE A CA 1
ATOM 664 C C . ILE A 1 87 ? 4.341 1.703 -14.118 1.00 93.81 87 ILE A C 1
ATOM 666 O O . ILE A 1 87 ? 4.962 0.677 -14.406 1.00 93.81 87 ILE A O 1
ATOM 670 N N . ILE A 1 88 ? 3.049 1.848 -14.426 1.00 94.19 88 ILE A N 1
ATOM 671 C CA . ILE A 1 88 ? 2.276 0.821 -15.137 1.00 94.19 88 ILE A CA 1
ATOM 672 C C . ILE A 1 88 ? 2.841 0.597 -16.539 1.00 94.19 88 ILE A C 1
ATOM 674 O O . ILE A 1 88 ? 2.995 -0.550 -16.967 1.00 94.19 88 ILE A O 1
ATOM 678 N N . GLU A 1 89 ? 3.150 1.673 -17.260 1.00 94.81 89 GLU A N 1
ATOM 679 C CA . GLU A 1 89 ? 3.716 1.578 -18.597 1.00 94.81 89 GLU A CA 1
ATOM 680 C C . GLU A 1 89 ? 5.089 0.907 -18.579 1.00 94.81 89 GLU A C 1
ATOM 682 O O . GLU A 1 89 ? 5.314 -0.002 -19.383 1.00 94.81 89 GLU A O 1
ATOM 687 N N . ALA A 1 90 ? 5.983 1.300 -17.667 1.00 93.75 90 ALA A N 1
ATOM 688 C CA . ALA A 1 90 ? 7.294 0.671 -17.511 1.00 93.75 90 ALA A CA 1
ATOM 689 C C . ALA A 1 90 ? 7.164 -0.837 -17.278 1.00 93.75 90 ALA A C 1
ATOM 691 O O . ALA A 1 90 ? 7.804 -1.624 -17.975 1.00 93.75 90 ALA A O 1
ATOM 692 N N . GLU A 1 91 ? 6.297 -1.253 -16.353 1.00 93.94 91 GLU A N 1
ATOM 693 C CA . GLU A 1 91 ? 6.155 -2.669 -16.004 1.00 93.94 91 GLU A CA 1
ATOM 694 C C . GLU A 1 91 ? 5.511 -3.491 -17.137 1.00 93.94 91 GLU A C 1
ATOM 696 O O . GLU A 1 91 ? 5.873 -4.649 -17.344 1.00 93.94 91 GLU A O 1
ATOM 701 N N . ILE A 1 92 ? 4.571 -2.926 -17.908 1.00 93.38 92 ILE A N 1
ATOM 702 C CA . ILE A 1 92 ? 3.944 -3.645 -19.033 1.00 93.38 92 ILE A CA 1
ATOM 703 C C . ILE A 1 92 ? 4.860 -3.687 -20.263 1.00 93.38 92 ILE A C 1
ATOM 705 O O . ILE A 1 92 ? 4.943 -4.719 -20.933 1.00 93.38 92 ILE A O 1
ATOM 709 N N . SER A 1 93 ? 5.491 -2.564 -20.608 1.00 92.25 93 SER A N 1
ATOM 710 C CA . SER A 1 93 ? 6.261 -2.416 -21.849 1.00 92.25 93 SER A CA 1
ATOM 711 C C . SER A 1 93 ? 7.722 -2.854 -21.716 1.00 92.25 93 SER A C 1
ATOM 713 O O . SER A 1 93 ? 8.360 -3.170 -22.721 1.00 92.25 93 SER A O 1
ATOM 715 N N . GLY A 1 94 ? 8.262 -2.862 -20.494 1.00 88.44 94 GLY A N 1
ATOM 716 C CA . GLY A 1 94 ? 9.691 -3.009 -20.224 1.00 88.44 94 GLY A CA 1
ATOM 717 C C . GLY A 1 94 ? 10.524 -1.778 -20.604 1.00 88.44 94 GLY A C 1
ATOM 718 O O . GLY A 1 94 ? 11.753 -1.857 -20.588 1.00 88.44 94 GLY A O 1
ATOM 719 N N . ASN A 1 95 ? 9.891 -0.659 -20.978 1.00 88.00 95 ASN A N 1
ATOM 720 C CA . ASN A 1 95 ? 10.575 0.603 -21.237 1.00 88.00 95 ASN A CA 1
ATOM 721 C C . ASN A 1 95 ? 11.043 1.219 -19.903 1.00 88.00 95 ASN A C 1
ATOM 723 O O . ASN A 1 95 ? 10.198 1.514 -19.060 1.00 88.00 95 ASN A O 1
ATO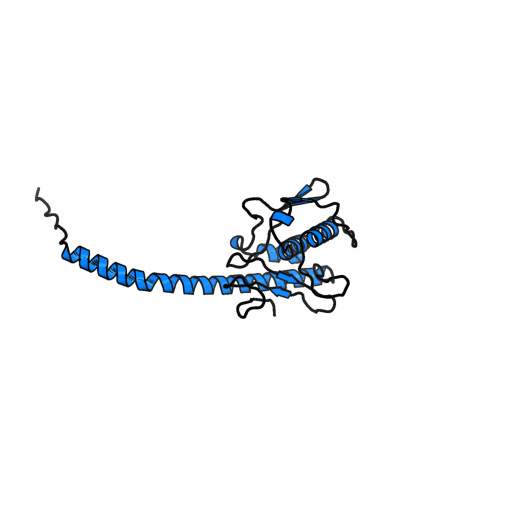M 727 N N . PRO A 1 96 ? 12.352 1.454 -19.696 1.00 80.25 96 PRO A N 1
ATOM 728 C CA . PRO A 1 96 ? 12.858 2.039 -18.453 1.00 80.25 96 PRO A CA 1
ATOM 729 C C . PRO A 1 96 ? 12.570 3.542 -18.318 1.00 80.25 96 PRO A C 1
ATOM 731 O O . PRO A 1 96 ? 12.776 4.102 -17.245 1.00 80.25 96 PRO A O 1
ATOM 734 N N . THR A 1 97 ? 12.141 4.209 -19.393 1.00 86.12 97 THR A N 1
ATOM 735 C CA . THR A 1 97 ? 11.797 5.639 -19.407 1.00 86.12 97 THR A CA 1
ATOM 736 C C . THR A 1 97 ? 10.436 5.839 -20.084 1.00 86.12 97 THR A C 1
ATOM 738 O O . THR A 1 97 ? 10.391 6.294 -21.233 1.00 86.12 97 THR A O 1
ATOM 741 N N . PRO A 1 98 ? 9.340 5.401 -19.443 1.00 89.25 98 PRO A N 1
ATOM 742 C CA . PRO A 1 98 ? 7.985 5.647 -19.929 1.00 89.25 98 PRO A CA 1
ATOM 743 C C . PRO A 1 98 ? 7.627 7.133 -19.791 1.00 89.25 98 PRO A C 1
ATOM 745 O O . PRO A 1 98 ? 8.188 7.827 -18.945 1.00 89.25 98 PRO A O 1
ATOM 748 N N . ASP A 1 99 ? 6.696 7.608 -20.614 1.00 89.00 99 ASP A N 1
ATOM 749 C CA . ASP A 1 99 ? 6.089 8.938 -20.477 1.00 89.00 99 ASP A CA 1
ATOM 750 C C . ASP A 1 99 ? 4.678 8.877 -19.865 1.00 89.00 99 ASP A C 1
ATOM 752 O O . ASP A 1 99 ? 4.146 9.906 -19.460 1.00 89.00 99 ASP A O 1
ATOM 756 N N . GLY A 1 100 ? 4.088 7.680 -19.746 1.00 89.69 100 GLY A N 1
ATOM 757 C CA . GLY A 1 100 ? 2.762 7.465 -19.175 1.00 89.69 100 GLY A CA 1
ATOM 758 C C . GLY A 1 100 ? 1.620 7.753 -20.154 1.00 89.69 100 GLY A C 1
ATOM 759 O O . GLY A 1 100 ? 0.470 7.429 -19.847 1.00 89.69 100 GLY A O 1
ATOM 760 N N . ASP A 1 101 ? 1.909 8.297 -21.342 1.00 92.31 101 ASP A N 1
ATOM 761 C CA . ASP A 1 101 ? 0.906 8.723 -22.329 1.00 92.31 101 ASP A CA 1
ATOM 762 C C . ASP A 1 101 ? 0.160 7.531 -22.945 1.00 92.31 101 ASP A C 1
ATOM 764 O O . ASP A 1 101 ? -0.933 7.674 -23.498 1.00 92.31 101 ASP A O 1
ATOM 768 N N . ALA A 1 102 ? 0.734 6.330 -22.849 1.00 92.62 102 ALA A N 1
ATOM 769 C CA . ALA A 1 102 ? 0.109 5.104 -23.327 1.00 92.62 102 ALA A CA 1
ATOM 770 C C . ALA A 1 102 ? -0.889 4.486 -22.327 1.00 92.62 102 ALA A C 1
ATOM 772 O O . ALA A 1 102 ? -1.508 3.462 -22.653 1.00 92.62 102 ALA A O 1
ATOM 773 N N . VAL A 1 103 ? -1.023 5.053 -21.119 1.00 94.25 103 VAL A N 1
ATOM 774 C CA . VAL A 1 103 ? -1.871 4.536 -20.037 1.00 94.25 103 VAL A CA 1
ATOM 775 C C . VAL A 1 103 ? -2.988 5.519 -19.693 1.00 94.25 103 VAL A C 1
ATOM 777 O O . VAL A 1 103 ? -2.764 6.570 -19.096 1.00 94.25 103 VAL A O 1
ATOM 780 N N . ASP A 1 104 ? -4.230 5.113 -19.951 1.00 93.38 104 ASP A N 1
ATOM 781 C CA . ASP A 1 104 ? -5.406 5.841 -19.475 1.00 93.38 104 ASP A CA 1
ATOM 782 C C . ASP A 1 104 ? -5.839 5.304 -18.106 1.00 93.38 104 ASP A C 1
ATOM 784 O O . ASP A 1 104 ? -6.131 4.114 -17.958 1.00 93.38 104 ASP A O 1
ATOM 788 N N . LEU A 1 105 ? -5.924 6.174 -17.098 1.00 91.00 105 LEU A N 1
ATOM 789 C CA . LEU A 1 105 ? -6.507 5.835 -15.798 1.00 91.00 105 LEU A CA 1
ATOM 790 C C . LEU A 1 105 ? -7.997 6.170 -15.798 1.00 91.00 105 LEU A C 1
ATOM 792 O O . LEU A 1 105 ? -8.389 7.287 -16.129 1.00 91.00 105 LEU A O 1
ATOM 796 N N . LEU A 1 106 ? -8.819 5.189 -15.432 1.00 89.69 106 LEU A N 1
ATOM 797 C CA . LEU A 1 106 ? -10.273 5.298 -15.404 1.00 89.69 106 LEU A CA 1
ATOM 798 C C . LEU A 1 106 ? -10.818 4.872 -14.033 1.00 89.69 106 LEU A C 1
ATOM 800 O O . LEU A 1 106 ? -10.473 3.782 -13.575 1.00 89.69 106 LEU A O 1
ATOM 804 N N . PRO A 1 107 ? -11.715 5.650 -13.406 1.00 87.12 107 PRO A N 1
ATOM 805 C CA . PRO A 1 107 ? -12.060 7.031 -13.764 1.00 87.12 107 PRO A CA 1
ATOM 806 C C . PRO A 1 107 ? -10.862 7.980 -13.628 1.00 87.12 107 PRO A C 1
ATOM 808 O O . PRO A 1 107 ? -9.829 7.590 -13.079 1.00 87.12 107 PRO A O 1
ATOM 811 N N . ASP A 1 108 ? -11.004 9.207 -14.139 1.00 82.44 108 ASP A N 1
ATOM 812 C CA . ASP A 1 108 ? -9.942 10.211 -14.052 1.00 82.44 108 ASP A CA 1
ATOM 813 C C . ASP A 1 108 ? -9.526 10.388 -12.577 1.00 82.44 108 ASP A C 1
ATOM 815 O O . ASP A 1 108 ? -10.358 10.695 -11.715 1.00 82.44 108 ASP A O 1
ATOM 819 N N . PRO A 1 109 ? -8.250 10.148 -12.248 1.00 72.06 109 PRO A N 1
ATOM 820 C CA . PRO A 1 109 ? -7.790 10.148 -10.870 1.00 72.06 109 PRO A CA 1
ATOM 821 C C . PRO A 1 109 ? -7.780 11.547 -10.236 1.00 72.06 109 PRO A C 1
ATOM 823 O O . PRO A 1 109 ? -7.773 11.640 -9.005 1.00 72.06 109 PRO A O 1
ATOM 826 N N . THR A 1 110 ? -7.823 12.624 -11.034 1.00 66.44 110 THR A N 1
ATOM 827 C CA . THR A 1 110 ? -7.885 14.012 -10.537 1.00 66.44 110 THR A CA 1
ATOM 828 C C . THR A 1 110 ? -9.141 14.297 -9.711 1.00 66.44 110 THR A C 1
ATOM 830 O O . THR A 1 110 ? -9.104 15.141 -8.815 1.00 66.44 110 THR A O 1
ATOM 833 N N . ASP A 1 111 ? -10.211 13.533 -9.928 1.00 58.44 111 ASP A N 1
ATOM 834 C CA . ASP A 1 111 ? -11.469 13.648 -9.190 1.00 58.44 111 ASP A CA 1
ATOM 835 C C . ASP A 1 111 ? -11.494 12.805 -7.904 1.00 58.44 111 ASP A C 1
ATOM 837 O O . ASP A 1 111 ? -12.437 12.890 -7.103 1.00 58.44 111 ASP A O 1
ATOM 841 N N . HIS A 1 112 ? -10.493 11.941 -7.702 1.00 52.84 112 HIS A N 1
ATOM 842 C CA . HIS A 1 112 ? -10.705 10.737 -6.912 1.00 52.84 112 HIS A CA 1
ATOM 843 C C . HIS A 1 112 ? -9.574 10.343 -5.962 1.00 52.84 112 HIS A C 1
ATOM 845 O O . HIS A 1 112 ? -9.883 9.780 -4.922 1.00 52.84 112 HIS A O 1
ATOM 851 N N . ASN A 1 113 ? -8.293 10.656 -6.178 1.00 55.31 113 ASN A N 1
ATOM 852 C CA . ASN A 1 113 ? -7.334 10.471 -5.083 1.00 55.31 113 ASN A CA 1
ATOM 853 C C . ASN A 1 113 ? -5.978 11.140 -5.283 1.00 55.31 113 ASN A C 1
ATOM 855 O O . ASN A 1 113 ? -5.415 11.108 -6.371 1.00 55.31 113 ASN A O 1
ATOM 859 N N . GLY A 1 114 ? -5.408 11.663 -4.196 1.00 60.97 114 GLY A N 1
ATOM 860 C CA . GLY A 1 114 ? -4.085 12.291 -4.219 1.00 60.97 114 GLY A CA 1
ATOM 861 C C . GLY A 1 114 ? -2.909 11.308 -4.232 1.00 60.97 114 GLY A C 1
ATOM 862 O O . GLY A 1 114 ? -1.798 11.720 -4.559 1.00 60.97 114 GLY A O 1
ATOM 863 N N . PHE A 1 115 ? -3.125 10.032 -3.881 1.00 66.62 115 PHE A N 1
ATOM 864 C CA . PHE A 1 115 ? -2.053 9.045 -3.723 1.00 66.62 115 PHE A CA 1
ATOM 865 C C . PHE A 1 115 ? -2.387 7.728 -4.430 1.00 66.62 115 PHE A C 1
ATOM 867 O O . PHE A 1 115 ? -3.481 7.193 -4.281 1.00 66.62 115 PHE A O 1
ATOM 874 N N . ALA A 1 116 ? -1.418 7.225 -5.193 1.00 80.62 116 ALA A N 1
ATOM 875 C CA . ALA A 1 116 ? -1.519 6.028 -6.030 1.00 80.62 116 ALA A CA 1
ATOM 876 C C . ALA A 1 116 ? -0.433 4.978 -5.706 1.00 80.62 116 ALA A C 1
ATOM 878 O O . ALA A 1 116 ? -0.222 4.008 -6.437 1.00 80.62 116 ALA A O 1
ATOM 879 N N . GLY A 1 117 ? 0.318 5.196 -4.620 1.00 87.31 117 GLY A N 1
ATOM 880 C CA . GLY A 1 117 ? 1.493 4.391 -4.283 1.00 87.31 117 GLY A CA 1
ATOM 881 C C . GLY A 1 117 ? 1.159 2.943 -3.937 1.00 87.31 117 GLY A C 1
ATOM 882 O O . GLY A 1 117 ? 1.922 2.045 -4.284 1.00 87.31 117 GLY A O 1
ATOM 883 N N . SER A 1 118 ? 0.023 2.690 -3.282 1.00 91.75 118 SER A N 1
ATOM 884 C CA . SER A 1 118 ? -0.374 1.316 -2.950 1.00 91.75 118 SER A CA 1
ATOM 885 C C . SER A 1 118 ? -0.885 0.541 -4.167 1.00 91.75 118 SER A C 1
ATOM 887 O O . SER A 1 118 ? -0.608 -0.651 -4.270 1.00 91.75 118 SER A O 1
ATOM 889 N N . GLU A 1 119 ? -1.554 1.208 -5.112 1.00 92.44 119 GLU A N 1
ATOM 890 C CA . GLU A 1 119 ? -1.965 0.619 -6.390 1.00 92.44 119 GLU A CA 1
ATOM 891 C C . GLU A 1 119 ? -0.752 0.273 -7.244 1.00 92.44 119 GLU A C 1
ATOM 893 O O . GLU A 1 119 ? -0.661 -0.845 -7.748 1.00 92.44 119 GLU A O 1
ATOM 898 N N . ALA A 1 120 ? 0.199 1.206 -7.361 1.00 93.75 120 ALA A N 1
ATOM 899 C CA . ALA A 1 120 ? 1.461 0.972 -8.053 1.00 93.75 120 ALA A CA 1
ATOM 900 C C . ALA A 1 120 ? 2.204 -0.221 -7.438 1.00 93.75 120 ALA A C 1
ATOM 902 O O . ALA A 1 120 ? 2.650 -1.116 -8.154 1.00 93.75 120 ALA A O 1
ATOM 903 N N . LEU A 1 121 ? 2.282 -0.275 -6.103 1.00 95.62 121 LEU A N 1
ATOM 904 C CA . LEU A 1 121 ? 2.926 -1.375 -5.392 1.00 95.62 121 LEU A CA 1
ATOM 905 C C . LEU A 1 121 ? 2.241 -2.712 -5.665 1.00 95.62 121 LEU A C 1
ATOM 907 O O . LEU A 1 121 ? 2.919 -3.667 -6.034 1.00 95.62 121 LEU A O 1
ATOM 911 N N . TYR A 1 122 ? 0.917 -2.786 -5.519 1.00 95.31 122 TYR A N 1
ATOM 912 C CA . TYR A 1 122 ? 0.179 -4.014 -5.805 1.00 95.31 122 TYR A CA 1
ATOM 913 C C . TYR A 1 122 ? 0.391 -4.457 -7.256 1.00 95.31 122 TYR A C 1
ATOM 915 O O . TYR A 1 122 ? 0.680 -5.625 -7.517 1.00 95.31 122 TYR A O 1
ATOM 923 N N . PHE A 1 123 ? 0.295 -3.516 -8.198 1.00 95.38 123 PHE A N 1
ATOM 924 C CA . PHE A 1 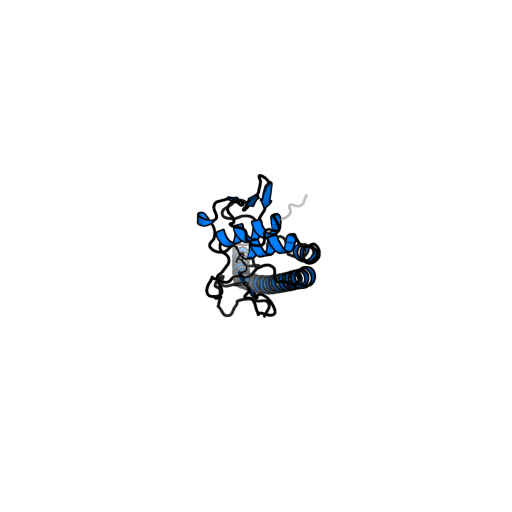123 ? 0.456 -3.786 -9.619 1.00 95.38 123 PHE A CA 1
ATOM 925 C C . PHE A 1 123 ? 1.834 -4.376 -9.926 1.00 95.38 123 PHE A C 1
ATOM 927 O O . PHE A 1 123 ? 1.902 -5.465 -10.493 1.00 95.38 123 PHE A O 1
ATOM 934 N N . VAL A 1 124 ? 2.916 -3.725 -9.495 1.00 95.75 124 VAL A N 1
ATOM 935 C CA . VAL A 1 124 ? 4.291 -4.189 -9.746 1.00 95.75 124 VAL A CA 1
ATOM 936 C C . VAL A 1 124 ? 4.554 -5.545 -9.086 1.00 95.75 124 VAL A C 1
ATOM 938 O O . VAL A 1 124 ? 5.046 -6.468 -9.735 1.00 95.75 124 VAL A O 1
ATOM 941 N N . LEU A 1 125 ? 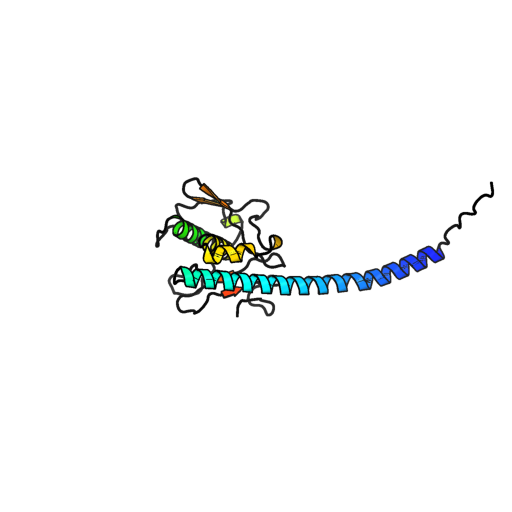4.155 -5.720 -7.821 1.00 96.31 125 LEU A N 1
ATOM 942 C CA . LEU A 1 125 ? 4.350 -6.987 -7.107 1.00 96.31 125 LEU A CA 1
ATOM 943 C C . LEU A 1 125 ? 3.567 -8.148 -7.742 1.00 96.31 125 LEU A C 1
ATOM 945 O O . LEU A 1 125 ? 4.040 -9.282 -7.717 1.00 96.31 125 LEU A O 1
ATOM 949 N N . SER A 1 126 ? 2.409 -7.881 -8.353 1.00 95.19 126 SER A N 1
ATOM 950 C CA . SER A 1 126 ? 1.616 -8.904 -9.053 1.00 95.19 126 SER A CA 1
ATOM 951 C C . SER A 1 126 ? 2.237 -9.379 -10.373 1.00 95.19 126 SER A C 1
ATOM 953 O O . SER A 1 126 ? 1.792 -10.370 -10.939 1.00 95.19 126 SER A O 1
ATOM 955 N N . ARG A 1 127 ? 3.257 -8.684 -10.899 1.00 92.50 127 ARG A N 1
ATOM 956 C CA . ARG A 1 127 ? 3.929 -9.044 -12.165 1.00 92.50 127 ARG A CA 1
ATOM 957 C C . ARG A 1 127 ? 5.214 -9.831 -11.987 1.00 92.50 127 ARG A C 1
ATOM 959 O O . ARG A 1 127 ? 5.802 -10.280 -12.972 1.00 92.50 127 ARG A O 1
ATOM 966 N N . CYS A 1 128 ? 5.643 -10.037 -10.750 1.00 92.31 128 CYS A N 1
ATOM 967 C CA . CYS A 1 128 ? 6.752 -10.918 -10.434 1.00 92.31 128 CYS A CA 1
ATOM 968 C C . CYS A 1 128 ? 6.210 -12.159 -9.705 1.00 92.31 128 CYS A C 1
ATOM 970 O O . CYS A 1 128 ? 5.688 -12.016 -8.599 1.00 92.31 128 CYS A O 1
ATOM 972 N N . PRO A 1 129 ? 6.350 -13.370 -10.283 1.00 93.31 129 PRO A N 1
ATOM 973 C CA . PRO A 1 129 ? 5.829 -14.596 -9.675 1.00 93.31 129 PRO A CA 1
ATOM 974 C C . PRO A 1 129 ? 6.311 -14.828 -8.235 1.00 93.31 129 PRO A C 1
ATOM 976 O O . PRO A 1 129 ? 5.542 -15.283 -7.395 1.00 93.31 129 PRO A O 1
ATOM 979 N N . ASP A 1 130 ? 7.563 -14.469 -7.929 1.00 93.44 130 ASP A N 1
ATOM 980 C CA . ASP A 1 130 ? 8.154 -14.636 -6.594 1.00 93.44 130 ASP A CA 1
ATOM 981 C C . ASP A 1 130 ? 7.496 -13.756 -5.516 1.00 93.44 130 ASP A C 1
ATOM 983 O O . ASP A 1 130 ? 7.509 -14.112 -4.336 1.00 93.44 130 ASP A O 1
ATOM 987 N N . SER A 1 131 ? 6.929 -12.606 -5.894 1.00 95.00 131 SER A N 1
ATOM 988 C CA . SER A 1 131 ? 6.199 -11.722 -4.976 1.00 95.00 131 SER A CA 1
ATOM 989 C C . SER A 1 131 ? 4.683 -11.910 -5.030 1.00 95.00 131 SER A C 1
ATOM 991 O O . SER A 1 131 ? 4.012 -11.643 -4.033 1.00 95.00 131 SER A O 1
ATOM 993 N N . GLU A 1 132 ? 4.137 -12.390 -6.149 1.00 94.56 132 GLU A N 1
ATOM 994 C CA . GLU A 1 132 ? 2.697 -12.592 -6.348 1.00 94.56 132 GLU A CA 1
ATOM 995 C C . GLU A 1 132 ? 2.097 -13.560 -5.312 1.00 94.56 132 GLU A C 1
ATOM 997 O O . GLU A 1 132 ? 1.051 -13.260 -4.737 1.00 94.56 132 GLU A O 1
ATOM 1002 N N . GLU A 1 133 ? 2.802 -14.646 -4.967 1.00 92.75 133 GLU A N 1
ATOM 1003 C CA . GLU A 1 133 ? 2.364 -15.617 -3.942 1.00 92.75 133 GLU A CA 1
ATOM 1004 C C . GLU A 1 133 ? 2.073 -14.947 -2.583 1.00 92.75 133 GLU A C 1
ATOM 1006 O O . GLU A 1 133 ? 1.190 -15.360 -1.827 1.00 92.75 133 GLU A O 1
ATOM 1011 N N . PHE A 1 134 ? 2.790 -13.871 -2.255 1.00 93.50 134 PHE A N 1
ATOM 1012 C CA . PHE A 1 134 ? 2.578 -13.142 -1.007 1.00 93.50 134 PHE A CA 1
ATOM 1013 C C . PHE A 1 134 ? 1.330 -12.263 -1.065 1.00 93.50 134 PHE A C 1
ATOM 1015 O O . PHE A 1 134 ? 0.661 -12.098 -0.044 1.00 93.50 134 PHE A O 1
ATOM 1022 N N . LEU A 1 135 ? 0.968 -11.749 -2.243 1.00 92.44 135 LEU A N 1
ATOM 1023 C CA . LEU A 1 135 ? -0.253 -10.965 -2.418 1.00 92.44 135 LEU A CA 1
ATOM 1024 C C . LEU A 1 135 ? -1.510 -11.817 -2.222 1.00 92.44 135 LEU A C 1
ATOM 1026 O O . LEU A 1 135 ? -2.498 -11.317 -1.692 1.00 92.44 135 LEU A O 1
ATOM 1030 N N . GLU A 1 136 ? -1.465 -13.110 -2.555 1.00 91.19 136 GLU A N 1
ATOM 1031 C CA . GLU A 1 136 ? -2.574 -14.045 -2.307 1.00 91.19 136 GLU A CA 1
ATOM 1032 C C . GLU A 1 136 ? -2.867 -14.250 -0.810 1.00 91.19 136 GLU A C 1
ATOM 1034 O O . GLU A 1 136 ? -3.963 -14.665 -0.429 1.00 91.19 136 GLU A O 1
ATOM 1039 N N . ARG A 1 137 ? -1.895 -13.943 0.060 1.00 92.75 137 ARG A N 1
ATOM 1040 C CA . ARG A 1 137 ? -2.041 -14.029 1.522 1.00 92.75 137 ARG A CA 1
ATOM 1041 C C . ARG A 1 137 ? -2.711 -12.793 2.121 1.00 92.75 137 ARG A C 1
ATOM 1043 O O . ARG A 1 137 ? -3.056 -12.813 3.304 1.00 92.75 137 ARG A O 1
ATOM 1050 N N . ILE A 1 138 ? -2.868 -11.722 1.343 1.00 93.06 138 ILE A N 1
ATOM 1051 C CA . ILE A 1 138 ? -3.544 -10.504 1.784 1.00 93.06 138 ILE A CA 1
ATOM 1052 C C . ILE A 1 138 ? -5.045 -10.783 1.895 1.00 93.06 138 ILE A C 1
ATOM 1054 O O . ILE A 1 138 ? -5.659 -11.366 1.004 1.00 93.06 138 ILE A O 1
ATOM 1058 N N . SER A 1 139 ? -5.651 -10.352 3.003 1.00 90.25 139 SER A N 1
ATOM 1059 C CA . SER A 1 139 ? -7.099 -10.461 3.185 1.00 90.25 139 SER A CA 1
ATOM 1060 C C . SER A 1 139 ? -7.838 -9.696 2.087 1.00 90.25 139 SER A C 1
ATOM 1062 O O . SER A 1 139 ? -7.520 -8.538 1.817 1.00 90.25 139 SER A O 1
ATOM 1064 N N . SER A 1 140 ? -8.881 -10.295 1.508 1.00 89.19 140 SER A N 1
ATOM 1065 C CA . SER A 1 140 ? -9.727 -9.625 0.510 1.00 89.19 140 SER A CA 1
ATOM 1066 C C . SER A 1 140 ? -10.360 -8.334 1.033 1.00 89.19 140 SER A C 1
ATOM 1068 O O . SER A 1 140 ? -10.625 -7.430 0.252 1.00 89.19 140 SER A O 1
ATOM 1070 N N . ASP A 1 141 ? -10.573 -8.231 2.348 1.00 90.75 141 ASP A N 1
ATOM 1071 C CA . ASP A 1 141 ? -11.133 -7.035 2.992 1.00 90.75 141 ASP A CA 1
ATOM 1072 C C . ASP A 1 141 ? -10.148 -5.849 3.007 1.00 90.75 141 ASP A C 1
ATOM 1074 O O . ASP A 1 141 ? -10.551 -4.717 3.262 1.00 90.75 141 ASP A O 1
ATOM 1078 N N . MET A 1 142 ? -8.865 -6.106 2.731 1.00 92.88 142 MET A N 1
ATOM 1079 C CA . MET A 1 142 ? -7.785 -5.113 2.661 1.00 92.88 142 MET A CA 1
ATOM 1080 C C . MET A 1 142 ? -7.437 -4.713 1.226 1.00 92.88 142 MET A C 1
ATOM 1082 O O . MET A 1 142 ? -6.490 -3.961 0.997 1.00 92.88 142 MET A O 1
ATOM 1086 N N . LEU A 1 143 ? -8.194 -5.216 0.251 1.00 93.50 143 LEU A N 1
ATOM 1087 C CA . LEU A 1 143 ? -8.035 -4.892 -1.158 1.00 93.50 143 LEU A CA 1
ATOM 1088 C C . LEU A 1 143 ? -9.322 -4.257 -1.672 1.00 93.50 143 LEU A C 1
ATOM 1090 O O . LEU A 1 143 ? -10.401 -4.845 -1.609 1.00 93.50 143 LEU A O 1
ATOM 1094 N N . THR A 1 144 ? -9.212 -3.060 -2.235 1.00 91.44 144 THR A N 1
ATOM 1095 C CA . THR A 1 144 ? -10.334 -2.399 -2.902 1.00 91.44 144 THR A CA 1
ATOM 1096 C C . THR A 1 144 ? -9.894 -1.832 -4.234 1.00 91.44 144 THR A C 1
ATOM 1098 O O . THR A 1 144 ? -9.017 -0.990 -4.306 1.00 91.44 144 THR A O 1
ATOM 1101 N N . ALA A 1 145 ? -10.534 -2.258 -5.317 1.00 89.19 145 ALA A N 1
ATOM 1102 C CA . ALA A 1 145 ? -10.405 -1.580 -6.605 1.00 89.19 145 ALA A CA 1
ATOM 1103 C C . ALA A 1 145 ? -11.478 -0.497 -6.787 1.00 89.19 145 ALA A C 1
ATOM 1105 O O . ALA A 1 145 ? -11.618 0.045 -7.877 1.00 89.19 145 ALA A O 1
ATOM 1106 N N . LYS A 1 146 ? -12.305 -0.236 -5.765 1.00 87.12 146 LYS A N 1
ATOM 1107 C CA . LYS A 1 146 ? -13.424 0.698 -5.868 1.00 87.12 146 LYS A CA 1
ATOM 1108 C C . LYS A 1 146 ? -13.104 2.029 -5.218 1.00 87.12 146 LYS A C 1
ATOM 1110 O O . LYS A 1 146 ? -12.728 2.064 -4.049 1.00 87.12 146 LYS A O 1
ATOM 1115 N N . PHE A 1 147 ? -13.394 3.101 -5.943 1.00 79.50 147 PHE A N 1
ATOM 1116 C CA . PHE A 1 147 ? -13.396 4.459 -5.428 1.00 79.50 147 PHE A CA 1
ATOM 1117 C C . PHE A 1 147 ? -14.672 5.177 -5.863 1.00 79.50 147 PHE A C 1
ATOM 1119 O O . PHE A 1 147 ? -15.078 5.082 -7.016 1.00 79.50 147 PHE A O 1
ATOM 1126 N N . SER A 1 148 ? -15.366 5.824 -4.923 1.00 78.88 148 SER A N 1
ATOM 1127 C CA . SER A 1 148 ? -16.670 6.473 -5.168 1.00 78.88 148 SER A CA 1
ATOM 1128 C C . SER A 1 148 ? -17.719 5.590 -5.873 1.00 78.88 148 SER A C 1
ATOM 1130 O O . SER A 1 148 ? -18.641 6.086 -6.511 1.00 78.88 148 SER A O 1
ATOM 1132 N N . GLY A 1 149 ? -17.614 4.264 -5.728 1.00 82.44 149 GLY A N 1
ATOM 1133 C CA . GLY A 1 149 ? -18.511 3.287 -6.357 1.00 82.44 149 GLY A CA 1
ATOM 1134 C C . GLY A 1 149 ? -18.069 2.800 -7.741 1.00 82.44 149 GLY A C 1
ATOM 1135 O O . GLY A 1 149 ? -18.603 1.796 -8.218 1.00 82.44 149 GLY A O 1
ATOM 1136 N N . GLU A 1 150 ? -17.063 3.428 -8.341 1.00 87.12 150 GLU A N 1
ATOM 1137 C CA . GLU A 1 150 ? -16.491 3.046 -9.630 1.00 87.12 150 GLU A CA 1
ATOM 1138 C C . GLU A 1 150 ? -15.252 2.174 -9.447 1.00 87.12 150 GLU A C 1
ATOM 1140 O O . GLU A 1 150 ? -14.589 2.226 -8.416 1.00 87.12 150 GLU A O 1
ATOM 1145 N N . THR A 1 151 ? -14.967 1.312 -10.425 1.00 90.31 151 THR A N 1
ATOM 1146 C CA . THR A 1 151 ? -13.780 0.446 -10.383 1.00 90.31 151 THR A CA 1
ATOM 1147 C C . THR A 1 151 ? -12.623 1.149 -11.066 1.00 90.31 151 THR A C 1
ATOM 1149 O O . THR A 1 151 ? -12.732 1.447 -12.253 1.00 90.31 151 THR A O 1
ATOM 1152 N N . ILE A 1 152 ? -11.532 1.354 -10.334 1.00 89.19 152 ILE A N 1
ATOM 1153 C CA . ILE A 1 152 ? -10.302 1.942 -10.847 1.00 89.19 152 ILE A CA 1
ATOM 1154 C C . ILE A 1 152 ? -9.597 0.927 -11.748 1.00 89.19 152 ILE A C 1
ATOM 1156 O O . ILE A 1 152 ? -9.406 -0.243 -11.387 1.00 89.19 152 ILE A O 1
ATOM 1160 N N . LYS A 1 153 ? -9.219 1.383 -12.937 1.00 92.88 153 LYS A N 1
ATOM 1161 C CA . LYS A 1 153 ? -8.543 0.598 -13.960 1.00 92.88 153 LYS A CA 1
ATOM 1162 C C . LYS A 1 153 ? -7.499 1.440 -14.685 1.00 92.88 153 LYS A C 1
ATOM 1164 O O . LYS A 1 153 ? -7.668 2.644 -14.837 1.00 92.88 153 LYS A O 1
ATOM 1169 N N . ALA A 1 154 ? -6.476 0.775 -15.198 1.00 93.94 154 ALA A N 1
ATOM 1170 C CA . ALA A 1 154 ? -5.611 1.295 -16.245 1.00 93.94 154 ALA A CA 1
ATOM 1171 C C . ALA A 1 154 ? -5.987 0.658 -17.582 1.00 93.94 154 ALA A C 1
ATOM 1173 O O . ALA A 1 154 ? -6.235 -0.548 -17.650 1.00 93.94 154 ALA A O 1
ATOM 1174 N N . VAL A 1 155 ? -5.988 1.441 -18.651 1.00 95.25 155 VAL A N 1
ATOM 1175 C CA . VAL A 1 155 ? -6.104 0.949 -20.020 1.00 95.25 155 VAL A CA 1
ATOM 1176 C C . VAL A 1 155 ? -4.776 1.181 -20.715 1.00 95.25 155 VAL A C 1
ATOM 1178 O O . VAL A 1 155 ? -4.326 2.311 -20.826 1.00 95.25 155 VAL A O 1
ATOM 1181 N N . TYR A 1 156 ? -4.157 0.106 -21.193 1.00 94.56 156 TYR A N 1
ATOM 1182 C CA . TYR A 1 156 ? -2.927 0.178 -21.978 1.00 94.56 156 TYR A CA 1
ATOM 1183 C C . TYR A 1 156 ? -3.091 -0.658 -23.240 1.00 94.56 156 TYR A C 1
ATOM 1185 O O . TYR A 1 156 ? -3.424 -1.847 -23.173 1.00 94.56 156 TYR A O 1
ATOM 1193 N N . SER A 1 157 ? -2.871 -0.044 -24.406 1.00 92.25 157 SER A N 1
ATOM 1194 C CA . SER A 1 157 ? -3.034 -0.699 -25.716 1.00 92.25 157 SER A CA 1
ATOM 1195 C C . SER A 1 157 ? -4.390 -1.420 -25.877 1.00 92.25 157 SER A C 1
ATOM 1197 O O . SER A 1 157 ? -4.464 -2.533 -26.405 1.00 92.25 157 SER A O 1
ATOM 1199 N N . GLY A 1 158 ? -5.472 -0.816 -25.368 1.00 91.88 158 GLY A N 1
ATOM 1200 C CA . GLY A 1 158 ? -6.835 -1.364 -25.421 1.00 91.88 158 GLY A CA 1
ATOM 1201 C C . GLY A 1 158 ? -7.120 -2.526 -24.460 1.00 91.88 158 GLY A C 1
ATOM 1202 O O . GLY A 1 158 ? -8.199 -3.113 -24.522 1.00 91.88 158 GLY A O 1
ATOM 1203 N N . ARG A 1 159 ? -6.177 -2.880 -23.578 1.00 94.81 159 ARG A N 1
ATOM 1204 C CA . ARG A 1 159 ? -6.383 -3.867 -22.509 1.00 94.81 159 ARG A CA 1
ATOM 1205 C C . ARG A 1 159 ? -6.650 -3.163 -21.192 1.00 94.81 159 ARG A C 1
ATOM 1207 O O . ARG A 1 159 ? -5.908 -2.259 -20.826 1.00 94.81 159 ARG A O 1
ATOM 1214 N N . GLU A 1 160 ? -7.669 -3.626 -20.480 1.00 95.38 160 GLU A N 1
ATOM 1215 C CA . GLU A 1 160 ? -8.003 -3.138 -19.145 1.00 95.38 160 GLU A CA 1
ATOM 1216 C C . GLU A 1 160 ? -7.267 -3.935 -18.065 1.00 95.38 160 GLU A C 1
ATOM 1218 O O . GLU A 1 160 ? -7.264 -5.169 -18.072 1.00 95.38 160 GLU A O 1
ATOM 1223 N N . TYR A 1 161 ? -6.715 -3.219 -17.095 1.00 94.12 161 TYR A N 1
ATOM 1224 C CA . TYR A 1 161 ? -6.095 -3.752 -15.893 1.00 94.12 161 TYR A CA 1
ATOM 1225 C C . TYR A 1 161 ? -6.812 -3.166 -14.688 1.00 94.12 161 TYR A C 1
ATOM 1227 O O . TYR A 1 161 ? -6.844 -1.953 -14.515 1.00 94.12 161 TYR A O 1
ATOM 1235 N N . ILE A 1 162 ? -7.402 -4.019 -13.855 1.00 93.31 162 ILE A N 1
ATOM 1236 C CA . ILE A 1 162 ? -7.980 -3.576 -12.585 1.00 93.31 162 ILE A CA 1
ATOM 1237 C C . ILE A 1 162 ? -6.828 -3.165 -11.670 1.00 93.31 162 ILE A C 1
ATOM 1239 O O . ILE A 1 162 ? -5.810 -3.857 -11.631 1.00 93.31 162 ILE A O 1
ATOM 1243 N N . LEU A 1 163 ? -7.001 -2.066 -10.937 1.00 91.94 163 LEU A N 1
ATOM 1244 C CA . LEU A 1 163 ? -6.000 -1.547 -10.009 1.00 91.94 163 LEU A CA 1
ATOM 1245 C C . LEU A 1 163 ? -6.512 -1.659 -8.567 1.00 91.94 163 LEU A C 1
ATOM 1247 O O . LEU A 1 163 ? -7.175 -0.745 -8.072 1.00 91.94 163 LEU A O 1
ATOM 1251 N N . PRO A 1 164 ? -6.264 -2.792 -7.883 1.00 92.06 164 PRO A N 1
ATOM 1252 C CA . PRO A 1 164 ? -6.539 -2.906 -6.462 1.00 92.06 164 PRO A CA 1
ATOM 1253 C C . PRO A 1 164 ? -5.663 -1.946 -5.663 1.00 92.06 164 PRO A C 1
ATOM 1255 O O . PRO A 1 164 ? -4.441 -1.929 -5.794 1.00 92.06 164 PRO A O 1
ATOM 1258 N N . ARG A 1 165 ? -6.309 -1.189 -4.786 1.00 90.44 165 ARG A N 1
ATOM 1259 C CA . ARG A 1 165 ? -5.686 -0.418 -3.724 1.00 90.44 165 ARG A CA 1
ATOM 1260 C C . ARG A 1 165 ? -5.559 -1.273 -2.480 1.00 90.44 165 ARG A C 1
ATOM 1262 O O . ARG A 1 165 ? -6.485 -2.017 -2.140 1.00 90.44 165 ARG A O 1
ATOM 1269 N N . ILE A 1 166 ? -4.440 -1.121 -1.784 1.00 93.75 166 ILE A N 1
ATOM 1270 C CA . ILE A 1 166 ? -4.226 -1.784 -0.504 1.00 93.75 166 ILE A CA 1
ATOM 1271 C C . ILE A 1 166 ? -4.605 -0.822 0.613 1.00 93.75 166 ILE A C 1
ATOM 1273 O O . ILE A 1 166 ? -4.032 0.263 0.737 1.00 93.75 166 ILE A O 1
ATOM 1277 N N . ILE A 1 167 ? -5.574 -1.239 1.416 1.00 93.94 167 ILE A N 1
ATOM 1278 C CA . ILE A 1 167 ? -6.091 -0.478 2.547 1.00 93.94 167 ILE A CA 1
ATOM 1279 C C . ILE A 1 167 ? -5.805 -1.204 3.859 1.00 93.94 167 ILE A C 1
ATOM 1281 O O . ILE A 1 167 ? -5.760 -2.432 3.929 1.00 93.94 167 ILE A O 1
ATOM 1285 N N . ASP A 1 168 ? -5.615 -0.429 4.916 1.00 94.94 168 ASP A N 1
ATOM 1286 C CA . ASP A 1 168 ? -5.548 -0.931 6.273 1.00 94.94 168 ASP A CA 1
ATOM 1287 C C . ASP A 1 168 ? -6.934 -1.385 6.772 1.00 94.94 168 ASP A C 1
ATOM 1289 O O . ASP A 1 168 ? -7.976 -1.202 6.137 1.00 94.94 168 ASP A O 1
ATOM 1293 N N . SER A 1 169 ? -6.966 -1.967 7.968 1.00 95.19 169 SER A N 1
ATOM 1294 C CA . SER A 1 169 ? -8.206 -2.445 8.589 1.00 95.19 169 SER A CA 1
ATOM 1295 C C . SER A 1 169 ? -9.230 -1.343 8.925 1.00 95.19 169 SER A C 1
ATOM 1297 O O . SER A 1 169 ? -10.361 -1.644 9.333 1.00 95.19 169 SER A O 1
ATOM 1299 N N . TRP A 1 170 ? -8.848 -0.069 8.854 1.00 93.31 170 TRP A N 1
ATOM 1300 C CA . TRP A 1 170 ? -9.714 1.096 9.049 1.00 93.31 170 TRP A CA 1
ATOM 1301 C C . TRP A 1 170 ? -10.198 1.696 7.726 1.00 93.31 170 TRP A C 1
ATOM 1303 O O . TRP A 1 170 ? -11.117 2.511 7.753 1.00 93.31 170 TRP A O 1
ATOM 1313 N N . GLY A 1 171 ? -9.698 1.195 6.594 1.00 91.25 171 GLY A N 1
ATOM 1314 C CA . GLY A 1 171 ? -10.044 1.658 5.257 1.00 91.25 171 GLY A CA 1
ATOM 1315 C C . GLY A 1 171 ? -9.141 2.778 4.753 1.00 91.25 171 GLY A C 1
ATOM 1316 O O . GLY A 1 171 ? -9.426 3.327 3.691 1.00 91.25 171 GLY A O 1
ATOM 1317 N N . ASN A 1 172 ? -8.075 3.116 5.483 1.00 91.56 172 ASN A N 1
ATOM 1318 C CA . ASN A 1 172 ? -7.094 4.082 5.013 1.00 91.56 172 ASN A CA 1
ATOM 1319 C C . ASN A 1 172 ? -6.116 3.403 4.068 1.00 91.56 172 ASN A C 1
ATOM 1321 O O . ASN A 1 172 ? -5.782 2.231 4.203 1.00 91.56 172 ASN A O 1
ATOM 1325 N N . GLU A 1 173 ? -5.616 4.163 3.119 1.00 89.94 173 GLU A N 1
ATOM 1326 C CA . GLU A 1 173 ? -4.697 3.668 2.105 1.00 89.94 173 GLU A CA 1
ATOM 1327 C C . GLU A 1 173 ? -3.303 3.519 2.681 1.00 89.94 173 GLU A C 1
ATOM 1329 O O . GLU A 1 173 ? -2.886 4.302 3.532 1.00 89.94 173 GLU A O 1
ATOM 1334 N N . LEU A 1 174 ? -2.549 2.540 2.197 1.00 93.06 174 LEU A N 1
ATOM 1335 C CA . LEU A 1 174 ? -1.144 2.448 2.559 1.00 93.06 174 LEU A CA 1
ATOM 1336 C C . LEU A 1 174 ? -0.311 3.452 1.759 1.00 93.06 174 LEU A C 1
ATOM 1338 O O . LEU A 1 174 ? -0.484 3.628 0.554 1.00 93.06 174 LEU A O 1
ATOM 1342 N N . ARG A 1 175 ? 0.673 4.065 2.416 1.00 93.19 175 ARG A N 1
ATOM 1343 C CA . ARG A 1 175 ? 1.738 4.804 1.738 1.00 93.19 175 ARG A CA 1
ATOM 1344 C C . ARG A 1 175 ? 2.919 3.890 1.495 1.00 93.19 175 ARG A C 1
ATOM 1346 O O . ARG A 1 175 ? 3.448 3.289 2.425 1.00 93.19 175 ARG A O 1
ATOM 1353 N N . TYR A 1 176 ? 3.363 3.862 0.249 1.00 93.69 176 TYR A N 1
ATOM 1354 C CA . TYR A 1 176 ? 4.651 3.317 -0.139 1.00 93.69 176 TYR A CA 1
ATOM 1355 C C . TYR A 1 176 ? 5.569 4.465 -0.539 1.00 93.69 176 TYR A C 1
ATOM 1357 O O . TYR A 1 176 ? 5.154 5.363 -1.274 1.00 93.69 176 TYR A O 1
ATOM 1365 N N . TYR A 1 177 ? 6.808 4.437 -0.060 1.00 92.62 177 TYR A N 1
ATOM 1366 C CA . TYR A 1 177 ? 7.845 5.317 -0.571 1.00 92.62 177 TYR A CA 1
ATOM 1367 C C . TYR A 1 177 ? 9.239 4.712 -0.418 1.00 92.62 177 TYR A C 1
ATOM 1369 O O . TYR A 1 177 ? 9.565 4.023 0.553 1.00 92.62 177 TYR A O 1
ATOM 1377 N N . TYR A 1 178 ? 10.081 5.002 -1.401 1.00 93.75 178 TYR A N 1
ATOM 1378 C CA . TYR A 1 178 ? 11.443 4.519 -1.506 1.00 93.75 178 TYR A CA 1
ATOM 1379 C C . TYR A 1 178 ? 12.365 5.607 -2.043 1.00 93.75 178 TYR A C 1
ATOM 1381 O O . TYR A 1 178 ? 12.042 6.304 -3.004 1.00 93.75 178 TYR A O 1
ATOM 1389 N N . LYS A 1 179 ? 13.555 5.701 -1.455 1.00 92.44 179 LYS A N 1
ATOM 1390 C CA . LYS A 1 179 ? 14.653 6.518 -1.963 1.00 92.44 179 LYS A CA 1
ATOM 1391 C C . LYS A 1 179 ? 15.855 5.629 -2.233 1.00 92.44 179 LYS A C 1
ATOM 1393 O O . LYS A 1 179 ? 16.252 4.851 -1.367 1.00 92.44 179 LYS A O 1
ATOM 1398 N N . ALA A 1 180 ? 16.457 5.796 -3.408 1.00 85.75 180 ALA A N 1
ATOM 1399 C CA . ALA A 1 180 ? 17.677 5.092 -3.777 1.00 85.75 180 ALA A CA 1
ATOM 1400 C C . ALA A 1 180 ? 18.761 5.266 -2.697 1.00 85.75 180 ALA A C 1
ATOM 1402 O O . ALA A 1 180 ? 18.997 6.368 -2.194 1.00 85.75 180 ALA A O 1
ATOM 1403 N N . GLY A 1 181 ? 19.397 4.156 -2.323 1.00 85.12 181 GLY A N 1
ATOM 1404 C CA . GLY A 1 181 ? 20.359 4.090 -1.220 1.00 85.12 181 GLY A CA 1
ATOM 1405 C C . GLY A 1 181 ? 19.753 3.690 0.127 1.00 85.12 181 GLY A C 1
ATOM 1406 O O . GLY A 1 181 ? 20.503 3.401 1.057 1.00 85.12 181 GLY A O 1
ATOM 1407 N N . TRP A 1 182 ? 18.424 3.623 0.256 1.00 90.56 182 TRP A N 1
ATOM 1408 C CA . TRP A 1 182 ? 17.802 2.913 1.373 1.00 90.56 182 TRP A CA 1
ATOM 1409 C C . TRP A 1 182 ? 17.898 1.407 1.144 1.00 90.56 182 TRP A C 1
ATOM 1411 O O . TRP A 1 182 ? 17.694 0.931 0.027 1.00 90.56 182 TRP A O 1
ATOM 1421 N N . THR A 1 183 ? 18.169 0.661 2.217 1.00 88.81 183 THR A N 1
ATOM 1422 C CA . THR A 1 183 ? 18.205 -0.808 2.181 1.00 88.81 183 THR A CA 1
ATOM 1423 C C . THR A 1 183 ? 16.844 -1.394 1.830 1.00 88.81 183 THR A C 1
ATOM 1425 O O . THR A 1 183 ? 16.770 -2.421 1.171 1.00 88.81 183 THR A O 1
ATOM 1428 N N . PHE A 1 184 ? 15.769 -0.748 2.283 1.00 92.31 184 PHE A N 1
ATOM 1429 C CA . PHE A 1 184 ? 14.416 -1.253 2.131 1.00 92.31 184 PHE A CA 1
ATOM 1430 C C . PHE A 1 184 ? 13.412 -0.088 2.047 1.00 92.31 184 PHE A C 1
ATOM 1432 O O . PHE A 1 184 ? 13.632 0.942 2.699 1.00 92.31 184 PHE A O 1
ATOM 1439 N N . PRO A 1 185 ? 12.339 -0.193 1.242 1.00 93.94 185 PRO A N 1
ATOM 1440 C CA . PRO A 1 185 ? 11.296 0.823 1.175 1.00 93.94 185 PRO A CA 1
ATOM 1441 C C . PRO A 1 185 ? 10.448 0.863 2.436 1.00 93.94 185 PRO A C 1
ATOM 1443 O O . PRO A 1 185 ? 10.444 -0.061 3.250 1.00 93.94 185 PRO A O 1
ATOM 1446 N N . ARG A 1 186 ? 9.712 1.961 2.588 1.00 94.50 186 ARG A N 1
ATOM 1447 C CA . ARG A 1 186 ? 8.784 2.144 3.695 1.00 94.50 186 ARG A CA 1
ATOM 1448 C C . ARG A 1 186 ? 7.362 1.918 3.227 1.00 94.50 186 ARG A C 1
ATOM 1450 O O . ARG A 1 186 ? 6.937 2.487 2.224 1.00 94.50 186 ARG A O 1
ATOM 1457 N N . ILE A 1 187 ? 6.651 1.104 3.993 1.00 95.50 187 ILE A N 1
ATOM 1458 C CA . ILE A 1 187 ? 5.224 0.840 3.852 1.00 95.50 187 ILE A CA 1
ATOM 1459 C C . ILE A 1 187 ? 4.585 1.310 5.153 1.00 95.50 187 ILE A C 1
ATOM 1461 O O . ILE A 1 187 ? 4.970 0.839 6.223 1.00 95.50 187 ILE A O 1
ATOM 1465 N N . VAL A 1 188 ? 3.663 2.266 5.070 1.00 95.62 188 VAL A N 1
ATOM 1466 C CA . VAL A 1 188 ? 3.073 2.935 6.235 1.00 95.62 188 VAL A CA 1
ATOM 1467 C C . VAL A 1 188 ? 1.554 2.934 6.130 1.00 95.62 188 VAL A C 1
ATOM 1469 O O . VAL A 1 188 ? 0.994 3.316 5.107 1.00 95.62 188 VAL A O 1
ATOM 1472 N N . SER A 1 189 ? 0.902 2.528 7.209 1.00 95.88 189 SER A N 1
ATOM 1473 C CA . SER A 1 189 ? -0.530 2.648 7.459 1.00 95.88 189 SER A CA 1
ATOM 1474 C C . SER A 1 189 ? -0.764 3.802 8.422 1.00 95.88 189 SER A C 1
ATOM 1476 O O . SER A 1 189 ? -0.132 3.803 9.474 1.00 95.88 189 SER A O 1
ATOM 1478 N N . ALA A 1 190 ? -1.716 4.685 8.114 1.00 94.56 190 ALA A N 1
ATOM 1479 C CA . ALA A 1 190 ? -2.158 5.743 9.028 1.00 94.56 190 ALA A CA 1
ATOM 1480 C C . ALA A 1 190 ? -2.811 5.190 10.307 1.00 94.56 190 ALA A C 1
ATOM 1482 O O . ALA A 1 190 ? -2.745 5.796 11.361 1.00 94.56 190 ALA A O 1
ATOM 1483 N N . GLY A 1 191 ? -3.403 3.991 10.249 1.00 93.88 191 GLY A N 1
ATOM 1484 C CA . GLY A 1 191 ? -3.909 3.358 11.460 1.00 93.88 191 GLY A CA 1
ATOM 1485 C C . GLY A 1 191 ? -5.262 3.928 11.912 1.00 93.88 191 GLY A C 1
ATOM 1486 O O . GLY A 1 191 ? -6.046 4.401 11.088 1.00 93.88 191 GLY A O 1
ATOM 1487 N N . PRO A 1 192 ? -5.623 3.773 13.197 1.00 94.25 192 PRO A N 1
ATOM 1488 C CA . PRO A 1 192 ? -6.938 4.142 13.711 1.00 94.25 192 PRO A CA 1
ATOM 1489 C C . PRO A 1 192 ? -7.395 5.583 13.466 1.00 94.25 192 PRO A C 1
ATOM 1491 O O . PRO A 1 192 ? -8.605 5.778 13.315 1.00 94.25 192 PRO A O 1
ATOM 1494 N N . 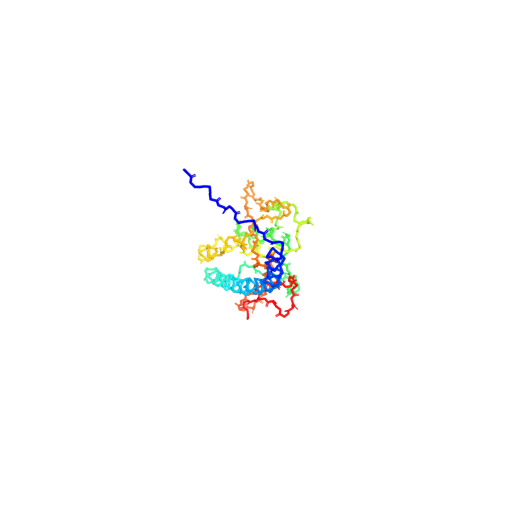ASP A 1 193 ? -6.492 6.563 13.514 1.00 92.69 193 ASP A N 1
ATOM 1495 C CA . ASP A 1 193 ? -6.840 7.980 13.375 1.00 92.69 193 ASP A CA 1
ATOM 1496 C C . ASP A 1 193 ? -6.984 8.432 11.909 1.00 92.69 193 ASP A C 1
ATOM 1498 O O . ASP A 1 193 ? -7.713 9.387 11.632 1.00 92.69 193 ASP A O 1
ATOM 1502 N N . GLY A 1 194 ? -6.385 7.688 10.972 1.00 92.38 194 GLY A N 1
ATOM 1503 C CA . GLY A 1 194 ? -6.393 7.994 9.541 1.00 92.38 194 GLY A CA 1
ATOM 1504 C C . GLY A 1 194 ? -5.467 9.148 9.143 1.00 92.38 194 GLY A C 1
ATOM 1505 O O . GLY A 1 194 ? -5.474 9.566 7.982 1.00 92.38 194 GLY A O 1
ATOM 1506 N N . GLU A 1 195 ? -4.654 9.653 10.069 1.00 92.75 195 GLU A N 1
ATOM 1507 C CA . GLU A 1 195 ? -3.691 10.721 9.856 1.00 92.75 195 GLU A CA 1
ATOM 1508 C C . GLU A 1 195 ? -2.275 10.147 9.814 1.00 92.75 195 GLU A C 1
ATOM 1510 O O . GLU A 1 195 ? -1.850 9.397 10.673 1.00 92.75 195 GLU A O 1
ATOM 1515 N N . PHE A 1 196 ? -1.505 10.510 8.792 1.00 91.25 196 PHE A N 1
ATOM 1516 C CA . PHE A 1 196 ? -0.119 10.056 8.703 1.00 91.25 196 PHE A CA 1
ATOM 1517 C C . PHE A 1 196 ? 0.820 10.965 9.490 1.00 91.25 196 PHE A C 1
ATOM 1519 O O . PHE A 1 196 ? 0.677 12.192 9.467 1.00 91.25 196 PHE A O 1
ATOM 1526 N N . ASN A 1 197 ? 1.913 10.381 9.973 1.00 91.56 197 ASN A N 1
ATOM 1527 C CA . ASN A 1 197 ? 2.940 10.991 10.818 1.00 91.56 197 ASN A CA 1
ATOM 1528 C C . ASN A 1 197 ? 2.464 11.267 12.253 1.00 91.56 197 ASN A C 1
ATOM 1530 O O . ASN A 1 197 ? 2.912 12.231 12.883 1.00 91.56 197 ASN A O 1
ATOM 1534 N N . THR A 1 198 ? 1.574 10.421 12.759 1.00 94.31 198 THR A N 1
ATOM 1535 C CA . THR A 1 198 ? 1.090 10.410 14.143 1.00 94.31 198 THR A CA 1
ATOM 1536 C C . THR A 1 198 ? 1.678 9.213 14.905 1.00 94.31 198 THR A C 1
ATOM 1538 O O . THR A 1 198 ? 2.516 8.469 14.393 1.00 94.31 198 THR A O 1
ATOM 1541 N N . GLU A 1 199 ? 1.330 9.057 16.185 1.00 93.25 199 GLU A N 1
ATOM 1542 C CA . GLU A 1 199 ? 1.890 7.993 17.033 1.00 93.25 199 GLU A 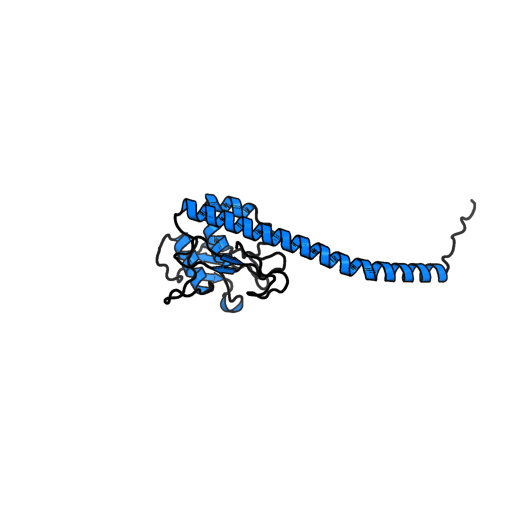CA 1
ATOM 1543 C C . GLU A 1 199 ? 1.328 6.594 16.725 1.00 93.25 199 GLU A C 1
ATOM 1545 O O . GLU A 1 199 ? 1.939 5.598 17.120 1.00 93.25 199 GLU A O 1
ATOM 1550 N N . ASP A 1 200 ? 0.167 6.496 16.073 1.00 92.44 200 ASP A N 1
ATOM 1551 C CA . ASP A 1 200 ? -0.500 5.232 15.751 1.00 92.44 200 ASP A CA 1
ATOM 1552 C C . ASP A 1 200 ? -0.195 4.695 14.349 1.00 92.44 200 ASP A C 1
ATOM 1554 O O . ASP A 1 200 ? -0.646 3.589 14.029 1.00 92.44 200 ASP A O 1
ATOM 1558 N N . ASP A 1 201 ? 0.645 5.399 13.583 1.00 95.38 201 ASP A N 1
ATOM 1559 C CA . ASP A 1 201 ? 1.212 4.916 12.328 1.00 95.38 201 ASP A CA 1
ATOM 1560 C C . ASP A 1 201 ? 1.829 3.517 12.505 1.00 95.38 201 ASP A C 1
ATOM 1562 O O . ASP A 1 201 ? 2.650 3.249 13.392 1.00 95.38 201 ASP A O 1
ATOM 1566 N N . ILE A 1 202 ? 1.476 2.603 11.603 1.00 96.31 202 ILE A N 1
ATOM 1567 C CA . ILE A 1 202 ? 2.030 1.247 11.568 1.00 96.31 202 ILE A CA 1
ATOM 1568 C C . ILE A 1 202 ? 2.917 1.148 10.338 1.00 96.31 202 ILE A C 1
ATOM 1570 O O . ILE A 1 202 ? 2.445 1.311 9.215 1.00 96.31 202 ILE A O 1
ATOM 1574 N N . SER A 1 203 ? 4.195 0.836 10.538 1.00 95.31 203 SER A N 1
ATOM 1575 C CA . SER A 1 203 ? 5.147 0.683 9.440 1.00 95.31 203 SER A CA 1
ATOM 1576 C C . SER A 1 203 ? 5.949 -0.609 9.536 1.00 95.31 203 SER A C 1
ATOM 1578 O O . SER A 1 203 ? 5.858 -1.342 10.520 1.00 95.31 203 SER A O 1
ATOM 1580 N N . ASN A 1 204 ? 6.716 -0.901 8.489 1.00 92.69 204 ASN A N 1
ATOM 1581 C CA . ASN A 1 204 ? 7.652 -2.021 8.435 1.00 92.69 204 ASN A CA 1
ATOM 1582 C C . ASN A 1 204 ? 9.010 -1.731 9.118 1.00 92.69 204 ASN A C 1
ATOM 1584 O O . ASN A 1 204 ? 9.974 -2.451 8.857 1.00 92.69 204 ASN A O 1
ATOM 1588 N N . LEU A 1 205 ? 9.092 -0.682 9.948 1.00 82.00 205 LEU A N 1
ATOM 1589 C CA . LEU A 1 205 ? 10.272 -0.278 10.725 1.00 82.00 205 LEU A CA 1
ATOM 1590 C C . LEU A 1 205 ? 10.087 -0.498 12.230 1.00 82.00 205 LEU A C 1
ATOM 1592 O O . LEU A 1 205 ? 8.934 -0.419 12.712 1.00 82.00 205 LEU A O 1
#

Organism: NCBI:txid1941349

Radius of gyration: 24.59 Å; chains: 1; bounding box: 80×47×63 Å

Secondary structure (DSSP, 8-state):
-------PPPHHHHHHHHHHHHHHHHHHHHHHHHHHHHHHHHHHHHHHHHHHHHHHHHHHHHSS-S---B-TTS-B----HHHHHHHHHHHHH--SS--STTEEEES-GGGT-S--HHHHHHHHHTTSHHHHHHHTTS-GGGEE-EETTEEPEEEETTEEEE-PEEB-TTSPBEEEE--TT-SS-EEEE-GGG--TTSTT-EE--